Protein AF-A0A7S3MYE2-F1 (afdb_monomer)

Secondary structure (DSSP, 8-state):
-HHHHHHHHHHH-TTS--S-EEEES--SS--GGG---HHHHHHHHHHHHH-TT-EEE-SS-GGGS-S-HHHHHIIIII-TT---SEEEHHHHHHHHHHHHHHHHTGGG--S-EEEEEETT-SSS-HHHHHHHHHHS-S-GGGEEEEEETT--S-GGG-TTTHHHHHHHHHHHHHHHHHTT-PPPP-TTGGGGPPPS----S------HHHHHHHHHHHHHHHHHHHHHHHHHHHHHHHHHHHHHHHHHHHHHGGGS--

Sequence (258 aa):
MGCLDLTTFLVNNPNLKISGVIAGSPFWGLSDSHNIDFARRLIIKFLATFVEELPLNGLGSTHYLSHDRRYYLHELVTNSKKHPTYTSGGILNSMLESCEDISVNAKVYTKPTLVFMAGKDKIVNNGAIRNFIAKCGVPKPLMKIRLYPNSYHNIHKEPEYKFRQLAEIYEFIHALKDAGKTMPFEKGDLKKVRFGRPLKKKSLKVKRSFTTALIISYLYYGVLILIIRGLIRRWNEKNALRWSQVLFTIMIWPKYIQ

Foldseek 3Di:
DVLLVVLQQCLQVLVAQDLEEEAALHALDFAVVVVCDPVNLVVLVVCCVPFQADWDAAQDDLVLQEPDPVVSCCQPPVPPVRDHRTDGSNRVNVSNVSSVQCLVSQQSAAGQYEYEHEQPERRHYPVSVVSSVVRHNHDPVSYHYHYDNHTGRNQCPYPVRVVVVVVVVVVSVVVSVVVVSHGDGDPVSVVPGDDDGHDDPDDPPPPPVPVVVVVCVVVVVVVVVVVVVVVVVVVVVVVVVVVVVVVVCVVCVVVPPD

Nearest PDB structures (foldseek):
  6qe2-assembly2_B  TM=8.980E-01  e=9.836E-10  Palaeococcus ferrophilus
  6eic-assembly1_C  TM=9.295E-01  e=3.040E-09  Mycobacterium tuberculosis H37Rv
  3jw8-assembly1_A  TM=9.178E-01  e=5.690E-09  Homo sapiens
  7l4u-assembly1_A  TM=8.720E-01  e=2.406E-08  Homo sapiens
  7l50-assembly2_B  TM=8.297E-01  e=1.652E-08  Homo sapiens

Structure (mmCIF, N/CA/C/O backbone):
data_AF-A0A7S3MYE2-F1
#
_entry.id   AF-A0A7S3MYE2-F1
#
loop_
_atom_site.group_PDB
_atom_site.id
_atom_site.type_symbol
_atom_site.label_atom_id
_atom_site.label_alt_id
_atom_site.label_comp_id
_atom_site.label_asym_id
_atom_site.label_entity_id
_atom_site.label_seq_id
_atom_site.pdbx_PDB_ins_code
_atom_site.Cartn_x
_atom_site.Cartn_y
_atom_site.Cartn_z
_atom_site.occupancy
_atom_site.B_iso_or_equiv
_atom_site.auth_seq_id
_atom_site.auth_comp_id
_atom_site.auth_asym_id
_atom_site.auth_atom_id
_atom_site.pdbx_PDB_model_num
ATOM 1 N N . MET A 1 1 ? -1.799 2.729 -3.755 1.00 88.06 1 MET A N 1
ATOM 2 C CA . MET A 1 1 ? -1.244 3.985 -3.200 1.00 88.06 1 MET A CA 1
ATOM 3 C C . MET A 1 1 ? -1.969 4.458 -1.954 1.00 88.06 1 MET A C 1
ATOM 5 O O . MET A 1 1 ? -1.345 4.413 -0.909 1.00 88.06 1 MET A O 1
ATOM 9 N N . GLY A 1 2 ? -3.270 4.770 -1.995 1.00 94.06 2 GLY A N 1
ATOM 10 C CA . GLY A 1 2 ? -3.971 5.311 -0.814 1.00 94.06 2 GLY A CA 1
ATOM 11 C C . GLY A 1 2 ? -3.816 4.505 0.489 1.00 94.06 2 GLY A C 1
ATOM 12 O O . GLY A 1 2 ? -3.660 5.090 1.555 1.00 94.06 2 GLY A O 1
ATOM 13 N N . CYS A 1 3 ? -3.766 3.166 0.431 1.00 96.12 3 CYS A N 1
ATOM 14 C CA . CYS A 1 3 ? -3.491 2.355 1.625 1.00 96.12 3 CYS A CA 1
ATOM 15 C C . CYS A 1 3 ? -2.066 2.523 2.180 1.00 96.12 3 CYS A C 1
ATOM 17 O O . CYS A 1 3 ? -1.885 2.423 3.387 1.00 96.12 3 CYS A O 1
ATOM 19 N N . LEU A 1 4 ? -1.058 2.763 1.335 1.00 95.31 4 LEU A N 1
ATOM 20 C CA . LEU A 1 4 ? 0.307 3.051 1.788 1.00 95.31 4 LEU A CA 1
ATOM 21 C C . LEU A 1 4 ? 0.343 4.383 2.539 1.00 95.31 4 LEU A C 1
ATOM 23 O O . LEU A 1 4 ? 0.914 4.457 3.626 1.00 95.31 4 LEU A O 1
ATOM 27 N N . ASP A 1 5 ? -0.311 5.404 1.986 1.00 95.00 5 ASP A N 1
ATOM 28 C CA . ASP A 1 5 ? -0.380 6.740 2.581 1.00 95.00 5 ASP A CA 1
ATOM 29 C C . ASP A 1 5 ? -1.099 6.687 3.930 1.00 95.00 5 ASP A C 1
ATOM 31 O O . ASP A 1 5 ? -0.567 7.145 4.941 1.00 95.00 5 ASP A O 1
ATOM 35 N N . LEU A 1 6 ? -2.262 6.027 3.973 1.00 96.12 6 LEU A N 1
ATOM 36 C CA . LEU A 1 6 ? -3.031 5.836 5.199 1.00 96.12 6 LEU A CA 1
ATOM 37 C C . LEU A 1 6 ? -2.234 5.064 6.258 1.00 96.12 6 LEU A C 1
ATOM 39 O O . LEU A 1 6 ? -2.187 5.478 7.413 1.00 96.12 6 LEU A O 1
ATOM 43 N N . THR A 1 7 ? -1.585 3.956 5.895 1.00 96.31 7 THR A N 1
ATOM 44 C CA . THR A 1 7 ? -0.788 3.181 6.856 1.00 96.31 7 THR A CA 1
ATOM 45 C C . THR A 1 7 ? 0.410 3.983 7.357 1.00 96.31 7 THR A C 1
ATOM 47 O O . THR A 1 7 ? 0.662 3.988 8.559 1.00 96.31 7 THR A O 1
ATOM 50 N N . THR A 1 8 ? 1.106 4.714 6.481 1.00 95.25 8 THR A N 1
ATOM 51 C CA . THR A 1 8 ? 2.216 5.604 6.868 1.00 95.25 8 THR A CA 1
ATOM 52 C C . THR A 1 8 ? 1.736 6.679 7.840 1.00 95.25 8 THR A C 1
ATOM 54 O O . THR A 1 8 ? 2.351 6.905 8.884 1.00 95.25 8 THR A O 1
ATOM 57 N N . PHE A 1 9 ? 0.591 7.290 7.541 1.00 95.38 9 PHE A N 1
ATOM 58 C CA . PHE A 1 9 ? -0.042 8.294 8.381 1.00 95.38 9 PHE A CA 1
ATOM 59 C C . PHE A 1 9 ? -0.411 7.749 9.766 1.00 95.38 9 PHE A C 1
ATOM 61 O O . PHE A 1 9 ? -0.093 8.375 10.775 1.00 95.38 9 PHE A O 1
ATOM 68 N N . LEU A 1 10 ? -1.029 6.567 9.832 1.00 95.44 10 LEU A N 1
ATOM 69 C CA . LEU A 1 10 ? -1.446 5.941 11.091 1.00 95.44 10 LEU A CA 1
ATOM 70 C C . LEU A 1 10 ? -0.268 5.422 11.916 1.00 95.44 10 LEU A C 1
ATOM 72 O O . LEU A 1 10 ? -0.314 5.468 13.141 1.00 95.44 10 LEU A O 1
ATOM 76 N N . VAL A 1 11 ? 0.806 4.982 11.263 1.00 95.25 11 VAL A N 1
ATOM 77 C CA . VAL A 1 11 ? 2.072 4.644 11.922 1.00 95.25 11 VAL A CA 1
ATOM 78 C C . VAL A 1 11 ? 2.715 5.884 12.551 1.00 95.25 11 VAL A C 1
ATOM 80 O O . VAL A 1 11 ? 3.252 5.798 13.652 1.00 95.25 11 VAL A O 1
ATOM 83 N N . ASN A 1 12 ? 2.645 7.043 11.888 1.00 94.50 12 ASN A N 1
ATOM 84 C CA . ASN A 1 12 ? 3.160 8.302 12.439 1.00 94.50 12 ASN A CA 1
ATOM 85 C C . ASN A 1 12 ? 2.239 8.899 13.524 1.00 94.50 12 ASN A C 1
ATOM 87 O O . ASN A 1 12 ? 2.670 9.713 14.341 1.00 94.50 12 ASN A O 1
ATOM 91 N N . ASN A 1 13 ? 0.973 8.472 13.551 1.00 95.00 13 ASN A N 1
ATOM 92 C CA . ASN A 1 13 ? -0.070 8.968 14.445 1.00 95.00 13 ASN A CA 1
ATOM 93 C C . ASN A 1 13 ? -0.798 7.818 15.169 1.00 95.00 13 ASN A C 1
ATOM 95 O O . ASN A 1 13 ? -2.018 7.678 15.036 1.00 95.00 13 ASN A O 1
ATOM 99 N N . PRO A 1 14 ? -0.095 6.995 15.973 1.00 93.69 14 PRO A N 1
ATOM 100 C CA . PRO A 1 14 ? -0.684 5.797 16.581 1.00 93.69 14 PRO A CA 1
ATOM 101 C C . PRO A 1 14 ? -1.850 6.096 17.518 1.00 93.69 14 PRO A C 1
ATOM 103 O O . PRO A 1 14 ? -2.769 5.289 17.650 1.00 93.69 14 PRO A O 1
ATOM 106 N N . ASN A 1 15 ? -1.846 7.273 18.139 1.00 92.81 15 ASN A N 1
ATOM 107 C CA . ASN A 1 15 ? -2.865 7.685 19.101 1.00 92.81 15 ASN A CA 1
ATOM 108 C C . ASN A 1 15 ? -4.117 8.273 18.433 1.00 92.81 15 ASN A C 1
ATOM 110 O O . ASN A 1 15 ? -5.062 8.626 19.131 1.00 92.81 15 ASN A O 1
ATOM 114 N N . LEU A 1 16 ? -4.147 8.382 17.099 1.00 93.69 16 LEU A N 1
ATOM 115 C CA . LEU A 1 16 ? -5.304 8.918 16.391 1.00 93.69 16 LEU A CA 1
ATOM 116 C C . LEU A 1 16 ? -6.520 8.002 16.571 1.00 93.69 16 LEU A C 1
ATOM 118 O O . LEU A 1 16 ? -6.433 6.785 16.381 1.00 93.69 16 LEU A O 1
ATOM 122 N N . LYS A 1 17 ? -7.660 8.589 16.925 1.00 93.62 17 LYS A N 1
ATOM 123 C CA . LYS A 1 17 ? -8.918 7.880 17.168 1.00 93.62 17 LYS A CA 1
ATOM 124 C C . LYS A 1 17 ? -9.539 7.410 15.846 1.00 93.62 17 LYS A C 1
ATOM 126 O O . LYS A 1 17 ? -10.246 8.159 15.190 1.00 93.62 17 LYS A O 1
ATOM 131 N N . ILE A 1 18 ? -9.247 6.178 15.426 1.00 93.81 18 ILE A N 1
ATOM 132 C CA . ILE A 1 18 ? -9.753 5.581 14.179 1.00 93.81 18 ILE A CA 1
ATOM 133 C C . ILE A 1 18 ? -10.369 4.223 14.496 1.00 93.81 18 ILE A C 1
ATOM 135 O O . ILE A 1 18 ? -9.644 3.293 14.847 1.00 93.81 18 ILE A O 1
ATOM 139 N N . SER A 1 19 ? -11.691 4.113 14.344 1.00 95.62 19 SER A N 1
ATOM 140 C CA . SER A 1 19 ? -12.485 2.919 14.682 1.00 95.62 19 SER A CA 1
ATOM 141 C C . SER A 1 19 ? -12.083 1.670 13.895 1.00 95.62 19 SER A C 1
ATOM 143 O O . SER A 1 19 ? -12.150 0.561 14.413 1.00 95.62 19 SER A O 1
ATOM 145 N N . GLY A 1 20 ? -11.645 1.837 12.647 1.00 96.75 20 GLY A N 1
ATOM 146 C CA . GLY A 1 20 ? -11.192 0.738 11.808 1.00 96.75 20 GLY A CA 1
ATOM 147 C C . GLY A 1 20 ? -10.635 1.220 10.476 1.00 96.75 20 GLY A C 1
ATOM 148 O O . GLY A 1 20 ? -10.867 2.353 10.060 1.00 96.75 20 GLY A O 1
ATOM 149 N N . VAL A 1 21 ? -9.882 0.348 9.816 1.00 98.00 21 VAL A N 1
ATOM 150 C CA . VAL A 1 21 ? -9.268 0.581 8.511 1.00 98.00 21 VAL A CA 1
ATOM 151 C C . VAL A 1 21 ? -9.730 -0.502 7.551 1.00 98.00 21 VAL A C 1
ATOM 153 O O . VAL A 1 21 ? -9.689 -1.688 7.866 1.00 98.00 21 VAL A O 1
ATOM 156 N N . ILE A 1 22 ? -10.145 -0.090 6.360 1.00 98.38 22 ILE A N 1
ATOM 157 C CA . ILE A 1 22 ? -10.453 -0.995 5.257 1.00 98.38 22 ILE A CA 1
ATOM 158 C C . ILE A 1 22 ? -9.382 -0.778 4.195 1.00 98.38 22 ILE A C 1
ATOM 160 O O . ILE A 1 22 ? -9.222 0.326 3.676 1.00 98.38 22 ILE A O 1
ATOM 164 N N . ALA A 1 23 ? -8.625 -1.826 3.896 1.00 98.12 23 ALA A N 1
ATOM 165 C CA . ALA A 1 23 ? -7.502 -1.790 2.977 1.00 98.12 23 ALA A CA 1
ATOM 166 C C . ALA A 1 23 ? -7.774 -2.710 1.781 1.00 98.12 23 ALA A C 1
ATOM 168 O O . ALA A 1 23 ? -7.737 -3.933 1.906 1.00 98.12 23 ALA A O 1
ATOM 169 N N . GLY A 1 24 ? -8.050 -2.119 0.617 1.00 97.62 24 GLY A N 1
ATOM 170 C CA . GLY A 1 24 ? -8.201 -2.844 -0.645 1.00 97.62 24 GLY A CA 1
ATOM 171 C C . GLY A 1 24 ? -6.879 -2.920 -1.398 1.00 97.62 24 GLY A C 1
ATOM 172 O O . GLY A 1 24 ? -6.333 -1.876 -1.746 1.00 97.62 24 GLY A O 1
ATOM 173 N N . SER A 1 25 ? -6.373 -4.134 -1.626 1.00 96.31 25 SER A N 1
ATOM 174 C CA . SER A 1 25 ? -5.105 -4.406 -2.321 1.00 96.31 25 SER A CA 1
ATOM 175 C C . SER A 1 25 ? -3.964 -3.484 -1.852 1.00 96.31 25 SER A C 1
ATOM 177 O O . SER A 1 25 ? -3.387 -2.734 -2.649 1.00 96.31 25 SER A O 1
ATOM 179 N N . PRO A 1 26 ? -3.666 -3.452 -0.534 1.00 96.69 26 PRO A N 1
ATOM 180 C CA . PRO A 1 26 ? -2.753 -2.469 0.018 1.00 96.69 26 PRO A CA 1
ATOM 181 C C . PRO A 1 26 ? -1.333 -2.628 -0.519 1.00 96.69 26 PRO A C 1
ATOM 183 O O . PRO A 1 26 ? -0.740 -3.704 -0.497 1.00 96.69 26 PRO A O 1
ATOM 186 N N . PHE A 1 27 ? -0.745 -1.510 -0.934 1.00 94.12 27 PHE A N 1
ATOM 187 C CA . PHE A 1 27 ? 0.643 -1.467 -1.368 1.00 94.12 27 PHE A CA 1
ATOM 188 C C . PHE A 1 27 ? 1.577 -1.344 -0.155 1.00 94.12 27 PHE A C 1
ATOM 190 O O . PHE A 1 27 ? 1.972 -0.246 0.220 1.00 94.12 27 PHE A O 1
ATOM 197 N N . TRP A 1 28 ? 1.886 -2.469 0.493 1.00 93.88 28 TRP A N 1
ATOM 198 C CA . TRP A 1 28 ? 2.812 -2.531 1.643 1.00 93.88 28 TRP A CA 1
ATOM 199 C C . TRP A 1 28 ? 4.166 -3.168 1.313 1.00 93.88 28 TRP A C 1
ATOM 201 O O . TRP A 1 28 ? 4.982 -3.445 2.190 1.00 93.88 28 TRP A O 1
ATOM 211 N N . GLY A 1 29 ? 4.403 -3.389 0.027 1.00 82.75 29 GLY A N 1
ATOM 212 C CA . GLY A 1 29 ? 5.670 -3.801 -0.545 1.00 82.75 29 GLY A CA 1
ATOM 213 C C . GLY A 1 29 ? 5.500 -4.087 -2.030 1.00 82.75 29 GLY A C 1
ATOM 214 O O . GLY A 1 29 ? 4.391 -4.329 -2.517 1.00 82.75 29 GLY A O 1
ATOM 215 N N . LEU A 1 30 ? 6.611 -4.031 -2.753 1.00 68.69 30 LEU A N 1
ATOM 216 C CA . LEU A 1 30 ? 6.639 -4.320 -4.181 1.00 68.69 30 LEU A CA 1
ATOM 217 C C . LEU A 1 30 ? 6.512 -5.807 -4.459 1.00 68.69 30 LEU A C 1
ATOM 219 O O . LEU A 1 30 ? 7.009 -6.622 -3.680 1.00 68.69 30 LEU A O 1
ATOM 223 N N . SER A 1 31 ? 5.858 -6.135 -5.579 1.00 64.75 31 SER A N 1
ATOM 224 C CA . SER A 1 31 ? 5.775 -7.505 -6.098 1.00 64.75 31 SER A CA 1
ATOM 225 C C . SER A 1 31 ? 7.166 -8.115 -6.226 1.00 64.75 31 SER A C 1
ATOM 227 O O . SER A 1 31 ? 8.085 -7.449 -6.710 1.00 64.75 31 SER A O 1
ATOM 229 N N . ASP A 1 32 ? 7.302 -9.390 -5.854 1.00 65.25 32 ASP A N 1
ATOM 230 C CA . ASP A 1 32 ? 8.535 -10.160 -6.059 1.00 65.25 32 ASP A CA 1
ATOM 231 C C . ASP A 1 32 ? 8.929 -10.160 -7.548 1.00 65.25 32 ASP A C 1
ATOM 233 O O . ASP A 1 32 ? 10.106 -10.140 -7.890 1.00 65.25 32 ASP A O 1
ATOM 237 N N . SER A 1 33 ? 7.949 -10.037 -8.456 1.00 60.50 33 SER A N 1
ATOM 238 C CA . SER A 1 33 ? 8.186 -9.917 -9.900 1.00 60.50 33 SER A CA 1
ATOM 239 C C . SER A 1 33 ? 8.977 -8.672 -10.315 1.00 60.50 33 SER A C 1
ATOM 241 O O . SER A 1 33 ? 9.536 -8.655 -11.409 1.00 60.50 33 SER A O 1
ATOM 243 N N . HIS A 1 34 ? 9.034 -7.624 -9.487 1.00 65.56 34 HIS A N 1
ATOM 244 C CA . HIS A 1 34 ? 9.813 -6.424 -9.800 1.00 65.56 34 HIS A CA 1
ATOM 245 C C . HIS A 1 34 ? 11.298 -6.553 -9.433 1.00 65.56 34 HIS A C 1
ATOM 247 O O . HIS A 1 34 ? 12.078 -5.727 -9.910 1.00 65.56 34 HIS A O 1
ATOM 253 N N . ASN A 1 35 ? 11.701 -7.570 -8.648 1.00 63.62 35 ASN A N 1
ATOM 254 C CA . ASN A 1 35 ? 13.093 -7.861 -8.271 1.00 63.62 35 ASN A CA 1
ATOM 255 C C . ASN A 1 35 ? 13.920 -6.580 -8.052 1.00 63.62 35 ASN A C 1
ATOM 257 O O . ASN A 1 35 ? 14.850 -6.286 -8.809 1.00 63.62 35 ASN A O 1
ATOM 261 N N . ILE A 1 36 ? 13.536 -5.754 -7.072 1.00 71.94 36 ILE A N 1
ATOM 262 C CA . ILE A 1 36 ? 14.348 -4.590 -6.697 1.00 71.94 36 ILE A CA 1
ATOM 263 C C . ILE A 1 36 ? 15.425 -5.071 -5.736 1.00 71.94 36 ILE A C 1
ATOM 265 O O . ILE A 1 36 ? 15.251 -5.060 -4.518 1.00 71.94 36 ILE A O 1
ATOM 269 N N . ASP A 1 37 ? 16.531 -5.524 -6.313 1.00 78.00 37 ASP A N 1
ATOM 270 C CA . ASP A 1 37 ? 17.743 -5.812 -5.564 1.00 78.00 37 ASP A CA 1
ATOM 271 C C . ASP A 1 37 ? 18.361 -4.529 -4.973 1.00 78.00 37 ASP A C 1
ATOM 273 O O . ASP A 1 37 ? 17.934 -3.392 -5.222 1.00 78.00 37 ASP A O 1
ATOM 277 N N . PHE A 1 38 ? 19.388 -4.715 -4.148 1.00 73.12 38 PHE A N 1
ATOM 278 C CA . PHE A 1 38 ? 20.090 -3.612 -3.500 1.00 73.12 38 PHE A CA 1
ATOM 279 C C . PHE A 1 38 ? 20.670 -2.608 -4.513 1.00 73.12 38 PHE A C 1
ATOM 281 O O . PHE A 1 38 ? 20.600 -1.398 -4.287 1.00 73.12 38 PHE A O 1
ATOM 288 N N . ALA A 1 39 ? 21.185 -3.087 -5.650 1.00 75.19 39 ALA A N 1
ATOM 289 C CA . ALA A 1 39 ? 21.766 -2.241 -6.687 1.00 75.19 39 ALA A CA 1
ATOM 290 C C . ALA A 1 39 ? 20.704 -1.352 -7.355 1.00 75.19 39 ALA A C 1
ATOM 292 O O . ALA A 1 39 ? 20.870 -0.134 -7.427 1.00 75.19 39 ALA A O 1
ATOM 293 N N . ARG A 1 40 ? 19.562 -1.919 -7.755 1.00 78.38 40 ARG A N 1
ATOM 294 C CA . ARG A 1 40 ? 18.408 -1.181 -8.288 1.00 78.38 40 ARG A CA 1
ATOM 295 C C . ARG A 1 40 ? 17.860 -0.198 -7.267 1.00 78.38 40 ARG A C 1
ATOM 297 O O . ARG A 1 40 ? 17.521 0.926 -7.629 1.00 78.38 40 ARG A O 1
ATOM 304 N N . ARG A 1 41 ? 17.823 -0.568 -5.983 1.00 81.00 41 ARG A N 1
ATOM 305 C CA . ARG A 1 41 ? 17.417 0.353 -4.912 1.00 81.00 41 ARG A CA 1
ATOM 306 C C . ARG A 1 41 ? 18.354 1.558 -4.814 1.00 81.00 41 ARG A C 1
ATOM 308 O O . ARG A 1 41 ? 17.865 2.674 -4.635 1.00 81.00 41 ARG A O 1
ATOM 315 N N . LEU A 1 42 ? 19.667 1.354 -4.938 1.00 78.94 42 LEU A N 1
ATOM 316 C CA . LEU A 1 42 ? 20.650 2.441 -4.972 1.00 78.94 42 LEU A CA 1
ATOM 317 C C . LEU A 1 42 ? 20.478 3.326 -6.207 1.00 78.94 42 LEU A C 1
ATOM 319 O O . LEU A 1 42 ? 20.475 4.545 -6.064 1.00 78.94 42 LEU A O 1
ATOM 323 N N . ILE A 1 43 ? 20.263 2.731 -7.383 1.00 79.69 43 ILE A N 1
ATOM 324 C CA . ILE A 1 43 ? 20.001 3.474 -8.622 1.00 79.69 43 ILE A CA 1
ATOM 325 C C . ILE A 1 43 ? 18.739 4.324 -8.475 1.00 79.69 43 ILE A C 1
ATOM 327 O O . ILE A 1 43 ? 18.773 5.504 -8.794 1.00 79.69 43 ILE A O 1
ATOM 331 N N . ILE A 1 44 ? 17.646 3.779 -7.934 1.00 79.88 44 ILE A N 1
ATOM 332 C CA . ILE A 1 44 ? 16.403 4.537 -7.722 1.00 79.88 44 ILE A CA 1
ATOM 333 C C . ILE A 1 44 ? 16.629 5.697 -6.750 1.00 79.88 44 ILE A C 1
ATOM 335 O O . ILE A 1 44 ? 16.191 6.809 -7.025 1.00 79.88 44 ILE A O 1
ATOM 339 N N . LYS A 1 45 ? 17.341 5.473 -5.637 1.00 80.00 45 LYS A N 1
ATOM 340 C CA . LYS A 1 45 ? 17.687 6.549 -4.691 1.00 80.00 45 LYS A CA 1
ATOM 341 C C . LYS A 1 45 ? 18.545 7.629 -5.346 1.00 80.00 45 LYS A C 1
ATOM 343 O O . LYS A 1 45 ? 18.340 8.815 -5.092 1.00 80.00 45 LYS A O 1
ATOM 348 N N . PHE A 1 46 ? 19.497 7.222 -6.181 1.00 76.31 46 PHE A N 1
ATOM 349 C CA . PHE A 1 46 ? 20.337 8.134 -6.940 1.00 76.31 46 PHE A CA 1
ATOM 350 C C . PHE A 1 46 ? 19.510 8.944 -7.946 1.00 76.31 46 PHE A C 1
ATOM 352 O O . PHE A 1 46 ? 19.490 10.168 -7.861 1.00 76.31 46 PHE A O 1
ATOM 359 N N . LEU A 1 47 ? 18.759 8.281 -8.828 1.00 74.19 47 LEU A N 1
ATOM 360 C CA . LEU A 1 47 ? 17.905 8.927 -9.825 1.00 74.19 47 LEU A CA 1
ATOM 361 C C . LEU A 1 47 ? 16.891 9.863 -9.174 1.00 74.19 47 LEU A C 1
ATOM 363 O O . LEU A 1 47 ? 16.755 10.991 -9.616 1.00 74.19 47 LEU A O 1
ATOM 367 N N . ALA A 1 48 ? 16.252 9.460 -8.077 1.00 77.38 48 ALA A N 1
ATOM 368 C CA . ALA A 1 48 ? 15.322 10.324 -7.357 1.00 77.38 48 ALA A CA 1
ATOM 369 C C . ALA A 1 48 ? 15.984 11.570 -6.747 1.00 77.38 48 ALA A C 1
ATOM 371 O O . ALA A 1 48 ? 15.298 12.552 -6.502 1.00 77.38 48 ALA A O 1
ATOM 372 N N . THR A 1 49 ? 17.298 11.550 -6.494 1.00 76.25 49 THR A N 1
ATOM 373 C CA . THR A 1 49 ? 18.022 12.708 -5.944 1.00 76.25 49 THR A CA 1
ATOM 374 C C . THR A 1 49 ? 18.344 13.754 -7.012 1.00 76.25 49 THR A C 1
ATOM 376 O O . THR A 1 49 ? 18.368 14.940 -6.698 1.00 76.25 49 THR A O 1
ATOM 379 N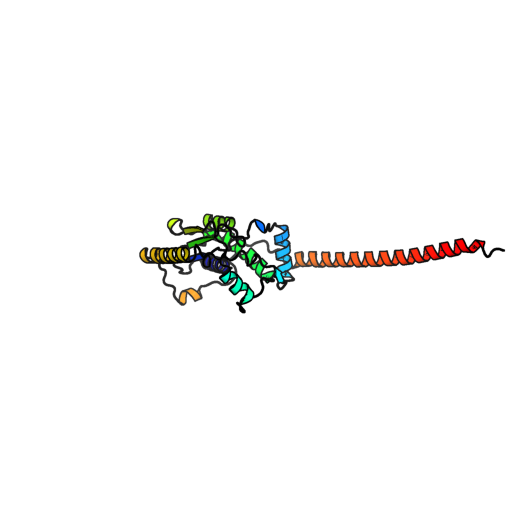 N . PHE A 1 50 ? 18.615 13.333 -8.251 1.00 74.50 50 PHE A N 1
ATOM 380 C CA . PHE A 1 50 ? 19.092 14.227 -9.319 1.00 74.50 50 PHE A CA 1
ATOM 381 C C . PHE A 1 50 ? 18.081 14.438 -10.444 1.00 74.50 50 PHE A C 1
ATOM 383 O O . PHE A 1 50 ? 18.164 15.417 -11.175 1.00 74.50 50 PHE A O 1
ATOM 390 N N . VAL A 1 51 ? 17.142 13.511 -10.592 1.00 82.81 51 VAL A N 1
ATOM 391 C CA . VAL A 1 51 ? 16.147 13.464 -11.662 1.00 82.81 51 VAL A CA 1
ATOM 392 C C . VAL A 1 51 ? 14.803 13.055 -11.058 1.00 82.81 51 VAL A C 1
ATOM 394 O O . VAL A 1 51 ? 14.155 12.100 -11.483 1.00 82.81 51 VAL A O 1
ATOM 397 N N . GLU A 1 52 ? 14.402 13.768 -10.001 1.00 80.56 52 GLU A N 1
ATOM 398 C CA . GLU A 1 52 ? 13.163 13.505 -9.263 1.00 80.56 52 GLU A CA 1
ATOM 399 C C . GLU A 1 52 ? 11.946 13.460 -10.198 1.00 80.56 52 GLU A C 1
ATOM 401 O O . GLU A 1 52 ? 11.084 12.591 -10.057 1.00 80.56 52 GLU A O 1
ATOM 406 N N . GLU A 1 53 ? 11.939 14.343 -11.198 1.00 85.06 53 GLU A N 1
ATOM 407 C CA . GLU A 1 53 ? 10.878 14.512 -12.190 1.00 85.06 53 GLU A CA 1
ATOM 408 C C . GLU A 1 53 ? 10.981 13.558 -13.390 1.00 85.06 53 GLU A C 1
ATOM 410 O O . GLU A 1 53 ? 10.120 13.606 -14.264 1.00 85.06 53 GLU A O 1
ATOM 415 N N . LEU A 1 54 ? 11.990 12.673 -13.451 1.00 84.06 54 LEU A N 1
ATOM 416 C CA . LEU A 1 54 ? 12.144 11.742 -14.574 1.00 84.06 54 LE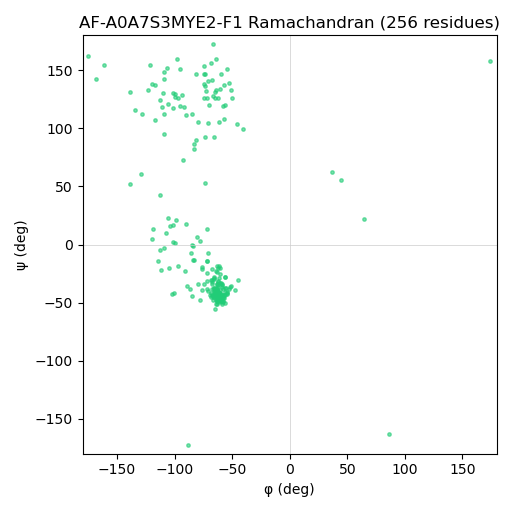U A CA 1
ATOM 417 C C . LEU A 1 54 ? 10.881 10.878 -14.709 1.00 84.06 54 LEU A C 1
ATOM 419 O O . LEU A 1 54 ? 10.580 10.121 -13.776 1.00 84.06 54 LEU A O 1
ATOM 423 N N . PRO A 1 55 ? 10.162 10.936 -15.844 1.00 84.06 55 PRO A N 1
ATOM 424 C CA . PRO A 1 55 ? 9.018 10.071 -16.061 1.00 84.06 55 PRO A CA 1
ATOM 425 C C . PRO A 1 55 ? 9.500 8.631 -16.253 1.00 84.06 55 PRO A C 1
ATOM 427 O O . PRO A 1 55 ? 10.255 8.315 -17.171 1.00 84.06 55 PRO A O 1
ATOM 430 N N . LEU A 1 56 ? 9.049 7.746 -15.373 1.00 82.62 56 LEU A N 1
ATOM 431 C CA . LEU A 1 56 ? 9.244 6.304 -15.448 1.00 82.62 56 LEU A CA 1
ATOM 432 C C . LEU A 1 56 ? 7.913 5.644 -15.790 1.00 82.62 56 LEU A C 1
ATOM 434 O O . LEU A 1 56 ? 6.859 6.102 -15.353 1.00 82.62 56 LEU A O 1
ATOM 438 N N . ASN A 1 57 ? 7.947 4.524 -16.506 1.00 82.44 57 ASN A N 1
ATOM 439 C CA . ASN A 1 57 ? 6.748 3.706 -16.678 1.00 82.44 57 ASN A CA 1
ATOM 440 C C . ASN A 1 57 ? 6.247 3.226 -15.305 1.00 82.44 57 ASN A C 1
ATOM 442 O O . ASN A 1 57 ? 7.025 2.773 -14.463 1.00 82.44 57 ASN A O 1
ATOM 446 N N . GLY A 1 58 ? 4.944 3.348 -15.072 1.00 73.56 58 GLY A N 1
ATOM 447 C CA . GLY A 1 58 ? 4.302 2.977 -13.820 1.00 73.56 58 GLY A CA 1
ATOM 448 C C . GLY A 1 58 ? 4.402 1.480 -13.521 1.00 73.56 58 GLY A C 1
ATOM 449 O O . GLY A 1 58 ? 4.591 0.649 -14.406 1.00 73.56 58 GLY A O 1
ATOM 450 N N . LEU A 1 59 ? 4.233 1.133 -12.243 1.00 67.69 59 LEU A N 1
ATOM 451 C CA . LEU A 1 59 ? 4.457 -0.213 -11.693 1.00 67.69 59 LEU A CA 1
ATOM 452 C C . LEU A 1 59 ? 3.410 -1.274 -12.091 1.00 67.69 59 LEU A C 1
ATOM 454 O O . LEU A 1 59 ? 3.358 -2.342 -11.495 1.00 67.69 59 LEU A O 1
ATOM 458 N N . GLY A 1 60 ? 2.561 -1.023 -13.084 1.00 74.56 60 GLY A N 1
ATOM 459 C CA . GLY A 1 60 ? 1.529 -1.980 -13.453 1.00 74.56 60 GLY A CA 1
ATOM 460 C C . GLY A 1 60 ? 0.851 -1.641 -14.764 1.00 74.56 60 GLY A C 1
ATOM 461 O O . GLY A 1 60 ? 0.587 -0.480 -15.069 1.00 74.56 60 GLY A O 1
ATOM 462 N N . SER A 1 61 ? 0.539 -2.684 -15.528 1.00 82.31 61 SER A N 1
ATOM 463 C CA . SER A 1 61 ? -0.315 -2.554 -16.700 1.00 82.31 61 SER A CA 1
ATOM 464 C C . SER A 1 61 ? -1.764 -2.354 -16.264 1.00 82.31 61 SER A C 1
ATOM 466 O O . SER A 1 61 ? -2.264 -3.058 -15.384 1.00 82.31 61 SER A O 1
ATOM 468 N N . THR A 1 62 ? -2.464 -1.427 -16.914 1.00 84.38 62 THR A N 1
ATOM 469 C CA . THR A 1 62 ? -3.890 -1.164 -16.673 1.00 84.38 62 THR A CA 1
ATOM 470 C C . THR A 1 62 ? -4.778 -2.375 -16.958 1.00 84.38 62 THR A C 1
ATOM 472 O O . THR A 1 62 ? -5.868 -2.478 -16.400 1.00 84.38 62 THR A O 1
ATOM 475 N N . HIS A 1 63 ? -4.288 -3.330 -17.753 1.00 87.50 63 HIS A N 1
ATOM 476 C CA . HIS A 1 63 ? -4.937 -4.617 -18.003 1.00 87.50 63 HIS A CA 1
ATOM 477 C C . HIS A 1 63 ? -5.078 -5.487 -16.744 1.00 87.50 63 HIS A C 1
ATOM 479 O O . HIS A 1 63 ? -5.973 -6.322 -16.685 1.00 87.50 63 HIS A O 1
ATOM 485 N N . TYR A 1 64 ? -4.237 -5.276 -15.726 1.00 90.06 64 TYR A N 1
ATOM 486 C CA . TYR A 1 64 ? -4.290 -6.001 -14.452 1.00 90.06 64 TYR A CA 1
ATOM 487 C C . TYR A 1 64 ? -5.017 -5.216 -13.352 1.00 90.06 64 TYR A C 1
ATOM 489 O O . TYR A 1 64 ? -4.800 -5.461 -12.165 1.00 90.06 64 TYR A O 1
ATOM 497 N N . LEU A 1 65 ? -5.864 -4.247 -13.723 1.00 91.56 65 LEU A N 1
ATOM 498 C CA . LEU A 1 65 ? -6.703 -3.532 -12.761 1.00 91.56 65 LEU A CA 1
ATOM 499 C C . LEU A 1 65 ? -8.001 -4.282 -12.465 1.00 91.56 65 LEU A C 1
ATOM 501 O O . LEU A 1 65 ? -8.381 -4.368 -11.306 1.00 91.56 65 LEU A O 1
ATOM 505 N N . SER A 1 66 ? -8.686 -4.813 -13.476 1.00 94.88 66 SER A N 1
ATOM 506 C CA . SER A 1 66 ? -9.948 -5.544 -13.306 1.00 94.88 66 SER A CA 1
ATOM 507 C C . SER A 1 66 ? -10.253 -6.399 -14.534 1.00 94.88 66 SER A C 1
ATOM 509 O O . SER A 1 66 ? -9.827 -6.046 -15.634 1.00 94.88 66 SER A O 1
ATOM 511 N N . HIS A 1 67 ? -11.017 -7.482 -14.370 1.00 95.94 67 HIS A N 1
ATOM 512 C CA . HIS A 1 67 ? -11.567 -8.239 -15.500 1.00 95.94 67 HIS A CA 1
ATOM 513 C C . HIS A 1 67 ? -12.705 -7.500 -16.226 1.00 95.94 67 HIS A C 1
ATOM 515 O O . HIS A 1 67 ? -13.079 -7.888 -17.334 1.00 95.94 67 HIS A O 1
ATOM 521 N N . ASP A 1 68 ? -13.271 -6.439 -15.637 1.00 95.19 68 ASP A N 1
ATOM 522 C CA . ASP A 1 68 ? -14.330 -5.665 -16.284 1.00 95.19 68 ASP A CA 1
ATOM 523 C C . ASP A 1 68 ? -13.778 -4.834 -17.457 1.00 95.19 68 ASP A C 1
ATOM 525 O O . ASP A 1 68 ? -13.160 -3.777 -17.289 1.00 95.19 68 ASP A O 1
ATOM 529 N N . ARG A 1 69 ? -14.061 -5.297 -18.681 1.00 92.50 69 ARG A N 1
ATOM 530 C CA . ARG A 1 69 ? -13.691 -4.610 -19.926 1.00 92.50 69 ARG A CA 1
ATOM 531 C C . ARG A 1 69 ? -14.279 -3.202 -20.015 1.00 92.50 69 ARG A C 1
ATOM 533 O O . ARG A 1 69 ? -13.617 -2.315 -20.549 1.00 92.50 69 ARG A O 1
ATOM 540 N N . ARG A 1 70 ? -15.501 -2.974 -19.521 1.00 92.69 70 ARG A N 1
ATOM 541 C CA . ARG A 1 70 ? -16.130 -1.642 -19.557 1.00 92.69 70 ARG A CA 1
ATOM 542 C C . ARG A 1 70 ? -15.395 -0.688 -18.632 1.00 92.69 70 ARG A C 1
ATOM 544 O O . ARG A 1 70 ? -15.121 0.439 -19.028 1.00 92.69 70 ARG A O 1
ATOM 551 N N . TYR A 1 71 ? -15.023 -1.161 -17.445 1.00 90.25 71 TYR A N 1
ATOM 552 C CA . TYR A 1 71 ? -14.185 -0.395 -16.530 1.00 90.25 71 TYR A CA 1
ATOM 553 C C . TYR A 1 71 ? -12.825 -0.063 -17.156 1.00 90.25 71 TYR A C 1
ATOM 555 O O . TYR A 1 71 ? -12.411 1.090 -17.121 1.00 90.25 71 TYR A O 1
ATOM 563 N N . TYR A 1 72 ? -12.165 -1.035 -17.791 1.00 88.38 72 TYR A N 1
ATOM 564 C CA . TYR A 1 72 ? -10.900 -0.805 -18.497 1.00 88.38 72 TYR A CA 1
ATOM 565 C C . TYR A 1 72 ? -11.023 0.261 -19.599 1.00 88.38 72 TYR A C 1
ATOM 567 O O . TYR A 1 72 ? -10.222 1.196 -19.636 1.00 88.38 72 TYR A O 1
ATOM 575 N N . LEU A 1 73 ? -12.037 0.151 -20.467 1.00 89.56 73 LEU A N 1
ATOM 576 C CA . LEU A 1 73 ? -12.281 1.119 -21.541 1.00 89.56 73 LEU A CA 1
ATOM 577 C C . LEU A 1 73 ? -12.567 2.509 -20.980 1.00 89.56 73 LEU A C 1
ATOM 579 O O . LEU A 1 73 ? -11.987 3.486 -21.447 1.00 89.56 73 LEU A O 1
ATOM 583 N N . HIS A 1 74 ? -13.413 2.589 -19.952 1.00 88.62 74 HIS A N 1
ATOM 584 C CA . HIS A 1 74 ? -13.709 3.851 -19.292 1.00 88.62 74 HIS A CA 1
ATOM 585 C C . HIS A 1 74 ? -12.431 4.497 -18.748 1.00 88.62 74 HIS A C 1
ATOM 587 O O . HIS A 1 74 ? -12.151 5.668 -18.977 1.00 88.62 74 HIS A O 1
ATOM 593 N N . GLU A 1 75 ? -11.629 3.710 -18.038 1.00 85.31 75 GLU A N 1
ATOM 594 C CA . GLU A 1 75 ? -10.410 4.179 -17.404 1.00 85.31 75 GLU A CA 1
ATOM 595 C C . GLU A 1 75 ? -9.351 4.657 -18.395 1.00 85.31 75 GLU A C 1
ATOM 597 O O . GLU A 1 75 ? -8.687 5.643 -18.111 1.00 85.31 75 GLU A O 1
ATOM 602 N N . LEU A 1 76 ? -9.154 3.969 -19.518 1.00 82.12 76 LEU A N 1
ATOM 603 C CA . LEU A 1 76 ? -8.099 4.331 -20.466 1.00 82.12 76 LEU A CA 1
ATOM 604 C C . LEU A 1 76 ? -8.522 5.332 -21.531 1.00 82.12 76 LEU A C 1
ATOM 606 O O . LEU A 1 76 ? -7.693 6.122 -21.967 1.00 82.12 76 LEU A O 1
ATOM 610 N N . VAL A 1 77 ? -9.765 5.246 -21.997 1.00 83.31 77 VAL A N 1
ATOM 611 C CA . VAL A 1 77 ? -10.205 5.970 -23.193 1.00 83.31 77 VAL A CA 1
ATOM 612 C C . VAL A 1 77 ? -11.014 7.201 -22.818 1.00 83.31 77 VAL A C 1
ATOM 614 O O . VAL A 1 77 ? -10.833 8.254 -23.417 1.00 83.31 77 VAL A O 1
ATOM 617 N N . THR A 1 78 ? -11.910 7.089 -21.834 1.00 87.56 78 THR A N 1
ATOM 618 C CA . THR A 1 78 ? -12.899 8.147 -21.567 1.00 87.56 78 THR A CA 1
ATOM 619 C C . THR A 1 78 ? -12.587 8.983 -20.330 1.00 87.56 78 THR A C 1
ATOM 621 O O . THR A 1 78 ? -13.110 10.086 -20.189 1.00 87.56 78 THR A O 1
ATOM 624 N N . ASN A 1 79 ? -11.769 8.481 -19.405 1.00 86.75 79 ASN A N 1
ATOM 625 C CA . ASN A 1 79 ? -11.473 9.171 -18.156 1.00 86.75 79 ASN A CA 1
ATOM 626 C C . ASN A 1 79 ? -10.389 10.244 -18.354 1.00 86.75 79 ASN A C 1
ATOM 628 O O . ASN A 1 79 ? -9.205 9.990 -18.149 1.00 86.75 79 ASN A O 1
ATOM 632 N N . SER A 1 80 ? -10.808 11.471 -18.677 1.00 86.38 80 SER A N 1
ATOM 633 C CA . SER A 1 80 ? -9.915 12.630 -18.851 1.00 86.38 80 SER A CA 1
ATOM 634 C C . SER A 1 80 ? -9.120 13.013 -17.599 1.00 86.38 80 SER A C 1
ATOM 636 O O . SER A 1 80 ? -8.114 13.710 -17.697 1.00 86.38 80 SER A O 1
ATOM 638 N N . LYS A 1 81 ? -9.546 12.555 -16.414 1.00 87.06 81 LYS A N 1
ATOM 639 C CA . LYS A 1 81 ? -8.828 12.780 -15.151 1.00 87.06 81 LYS A CA 1
ATOM 640 C C . LYS A 1 81 ? -7.715 11.760 -14.922 1.00 87.06 81 LYS A C 1
ATOM 642 O O . LYS A 1 81 ? -6.899 11.947 -14.019 1.00 87.06 81 LYS A O 1
ATOM 647 N N . LYS A 1 82 ? -7.684 10.664 -15.685 1.00 81.44 82 LYS A N 1
ATOM 648 C CA . LYS A 1 82 ? -6.633 9.659 -15.571 1.00 81.44 82 LYS A CA 1
ATOM 649 C C . LYS A 1 82 ? -5.440 10.082 -16.416 1.00 81.44 82 LYS A C 1
ATOM 651 O O . LYS A 1 82 ? -5.496 10.073 -17.640 1.00 81.44 82 LYS A O 1
ATOM 656 N N . HIS A 1 83 ? -4.338 10.409 -15.755 1.00 71.94 83 HIS A N 1
ATOM 657 C CA . HIS A 1 83 ? -3.082 10.637 -16.456 1.00 71.94 83 HIS A CA 1
ATOM 658 C C . HIS A 1 83 ? -2.473 9.315 -16.952 1.00 71.94 83 HIS A C 1
ATOM 660 O O . HIS A 1 83 ? -2.625 8.278 -16.288 1.00 71.94 83 HIS A O 1
ATOM 666 N N . PRO A 1 84 ? -1.778 9.332 -18.108 1.00 63.69 84 PRO A N 1
ATOM 667 C CA . PRO A 1 84 ? -1.021 8.183 -18.582 1.00 63.69 84 PRO A CA 1
ATOM 668 C C . PRO A 1 84 ? -0.031 7.727 -17.510 1.00 63.69 84 PRO A C 1
ATOM 670 O O . PRO A 1 84 ? 0.404 8.511 -16.667 1.00 63.69 84 PRO A O 1
ATOM 673 N N . THR A 1 85 ? 0.264 6.429 -17.518 1.00 66.94 85 THR A N 1
ATOM 674 C CA . THR A 1 85 ? 0.882 5.665 -16.425 1.00 66.94 85 THR A CA 1
ATOM 675 C C . THR A 1 85 ? 2.374 5.971 -16.277 1.00 66.94 85 THR A C 1
ATOM 677 O O . THR A 1 85 ? 3.197 5.064 -16.289 1.00 66.94 85 THR A O 1
ATOM 680 N N . TYR A 1 86 ? 2.742 7.241 -16.155 1.00 77.44 86 TYR A N 1
ATOM 681 C CA . TYR A 1 86 ? 4.085 7.658 -15.804 1.00 77.44 86 TYR A CA 1
ATOM 682 C C . TYR A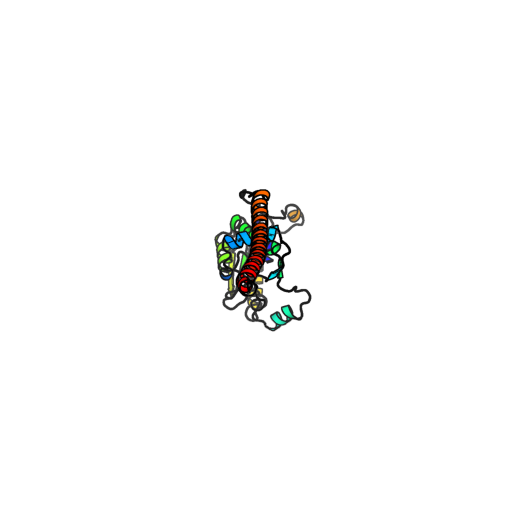 1 86 ? 4.114 7.992 -14.317 1.00 77.44 86 TYR A C 1
ATOM 684 O O . TYR A 1 86 ? 3.267 8.722 -13.806 1.00 77.44 86 TYR A O 1
ATOM 692 N N . THR A 1 87 ? 5.079 7.423 -13.609 1.00 84.25 87 THR A N 1
ATOM 693 C CA . THR A 1 87 ? 5.406 7.802 -12.237 1.00 84.25 87 THR A CA 1
ATOM 694 C C . THR A 1 87 ? 6.741 8.517 -12.258 1.00 84.25 87 THR A C 1
ATOM 696 O O . THR A 1 87 ? 7.637 8.120 -12.998 1.00 84.25 87 THR A O 1
ATOM 699 N N . SER A 1 88 ? 6.911 9.551 -11.445 1.00 87.06 88 SER A N 1
ATOM 700 C CA . SER A 1 88 ? 8.225 10.173 -11.324 1.00 87.06 88 SER A CA 1
ATOM 701 C C . SER A 1 88 ? 9.167 9.292 -10.493 1.00 87.06 88 SER A C 1
ATOM 703 O O . SER A 1 88 ? 8.720 8.509 -9.638 1.00 87.06 88 SER A O 1
ATOM 705 N N . GLY A 1 89 ? 10.476 9.419 -10.723 1.00 83.81 89 GLY A N 1
ATOM 706 C CA . GLY A 1 89 ? 11.499 8.768 -9.899 1.00 83.81 89 GLY A CA 1
ATOM 707 C C . GLY A 1 89 ? 11.381 9.140 -8.416 1.00 83.81 89 GLY A C 1
ATOM 708 O O . GLY A 1 89 ? 11.522 8.276 -7.548 1.00 83.81 89 GLY A O 1
ATOM 709 N N . GLY A 1 90 ? 11.031 10.398 -8.128 1.00 86.56 90 GLY A N 1
ATOM 710 C CA . GLY A 1 90 ?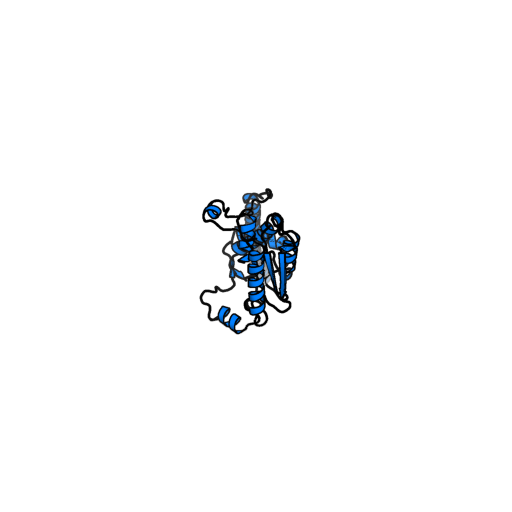 10.743 10.890 -6.780 1.00 86.56 90 GLY A CA 1
ATOM 711 C C . GLY A 1 90 ? 9.593 10.154 -6.102 1.00 86.56 90 GLY A C 1
ATOM 712 O O . GLY A 1 90 ? 9.748 9.653 -4.986 1.00 86.56 90 GLY A O 1
ATOM 713 N N . ILE A 1 91 ? 8.461 10.011 -6.802 1.00 88.19 91 ILE A N 1
ATOM 714 C CA . ILE A 1 91 ? 7.290 9.283 -6.294 1.00 88.19 91 ILE A CA 1
ATOM 715 C C . ILE A 1 91 ? 7.653 7.821 -6.027 1.00 88.19 91 ILE A C 1
ATOM 717 O O . ILE A 1 91 ? 7.357 7.311 -4.948 1.00 88.19 91 ILE A O 1
ATOM 721 N N . LEU A 1 92 ? 8.348 7.156 -6.956 1.00 87.31 92 LEU A N 1
ATOM 722 C CA . LEU A 1 92 ? 8.768 5.765 -6.773 1.00 87.31 92 LEU A CA 1
ATOM 723 C C . LEU A 1 92 ? 9.705 5.602 -5.566 1.00 87.31 92 LEU A C 1
ATOM 725 O O . LEU A 1 92 ? 9.560 4.658 -4.784 1.00 87.31 92 LEU A O 1
ATOM 729 N N . ASN A 1 93 ? 10.658 6.519 -5.381 1.00 87.56 93 ASN A N 1
ATOM 730 C CA . ASN A 1 93 ? 11.531 6.481 -4.215 1.00 87.56 93 ASN A CA 1
ATOM 731 C C . ASN A 1 93 ? 10.748 6.708 -2.916 1.00 87.56 93 ASN A C 1
ATOM 733 O O . ASN A 1 93 ? 10.950 5.955 -1.965 1.00 87.56 93 ASN A O 1
ATOM 737 N N . SER A 1 94 ? 9.832 7.680 -2.896 1.00 88.94 94 SER A N 1
ATOM 738 C CA . SER A 1 94 ? 8.945 7.956 -1.761 1.00 88.94 94 SER A CA 1
ATOM 739 C C . SER A 1 94 ? 8.093 6.734 -1.400 1.00 88.94 94 SER A C 1
ATOM 741 O O . SER A 1 94 ? 8.049 6.319 -0.246 1.00 88.94 94 SER A O 1
ATOM 743 N N . MET A 1 95 ? 7.515 6.066 -2.399 1.00 90.19 95 MET A N 1
ATOM 744 C CA . MET A 1 95 ? 6.760 4.820 -2.242 1.00 90.19 95 MET A CA 1
ATOM 745 C C . MET A 1 95 ? 7.574 3.713 -1.567 1.00 90.19 95 MET A C 1
ATOM 747 O O . MET A 1 95 ? 7.120 3.086 -0.607 1.00 90.19 95 MET A O 1
ATOM 751 N N . LEU A 1 96 ? 8.784 3.472 -2.070 1.00 88.44 96 LEU A N 1
ATOM 752 C CA . LEU A 1 96 ? 9.699 2.468 -1.531 1.00 88.44 96 LEU A CA 1
ATOM 753 C C . LEU A 1 96 ? 10.122 2.790 -0.101 1.00 88.44 96 LEU A C 1
ATOM 755 O O . LEU A 1 96 ? 10.154 1.924 0.770 1.00 88.44 96 LEU A O 1
ATOM 759 N N . GLU A 1 97 ? 10.446 4.055 0.132 1.00 88.62 97 GLU A N 1
ATOM 760 C CA . GLU A 1 97 ? 10.797 4.575 1.439 1.00 88.62 97 GLU A CA 1
ATOM 761 C C . GLU A 1 97 ? 9.650 4.428 2.441 1.00 88.62 97 GLU A C 1
ATOM 763 O O . GLU A 1 97 ? 9.892 3.981 3.558 1.00 88.62 97 GLU A O 1
ATOM 768 N N . SER A 1 98 ? 8.411 4.714 2.046 1.00 92.19 98 SER A N 1
ATOM 769 C CA . SER A 1 98 ? 7.238 4.502 2.894 1.00 92.19 98 SER A CA 1
ATOM 770 C C . SER A 1 98 ? 6.989 3.020 3.178 1.00 92.19 98 SER A C 1
ATOM 772 O O . SER A 1 98 ? 6.648 2.682 4.307 1.00 92.19 98 SER A O 1
ATOM 774 N N . CYS A 1 99 ? 7.217 2.115 2.216 1.00 92.25 99 CYS A N 1
ATOM 775 C CA . CYS A 1 99 ? 7.126 0.668 2.462 1.00 92.25 99 CYS A CA 1
ATOM 776 C C . CYS A 1 99 ? 8.142 0.204 3.525 1.00 92.25 99 CYS A C 1
ATOM 778 O O . CYS A 1 99 ? 7.794 -0.555 4.433 1.00 92.25 99 CYS A O 1
ATOM 780 N N . GLU A 1 100 ? 9.389 0.683 3.445 1.00 89.62 100 GLU A N 1
ATOM 781 C CA . GLU A 1 100 ? 10.410 0.440 4.474 1.00 89.62 100 GLU A CA 1
ATOM 782 C C . GLU A 1 100 ? 9.955 0.991 5.838 1.00 89.62 100 GLU A C 1
ATOM 784 O O . GLU A 1 100 ? 10.052 0.303 6.856 1.00 89.62 100 GLU A O 1
ATOM 789 N N . ASP A 1 101 ? 9.411 2.209 5.855 1.00 90.56 101 ASP A N 1
ATOM 790 C CA . ASP A 1 101 ? 9.001 2.907 7.073 1.00 90.56 101 ASP A CA 1
ATOM 791 C C . ASP A 1 101 ? 7.862 2.191 7.798 1.00 90.56 101 ASP A C 1
ATOM 793 O O . ASP A 1 101 ? 7.949 1.973 9.011 1.00 90.56 101 ASP A O 1
ATOM 797 N N . ILE A 1 102 ? 6.812 1.788 7.077 1.00 94.31 102 ILE A N 1
ATOM 798 C CA . ILE A 1 102 ? 5.699 1.051 7.682 1.00 94.31 102 ILE A CA 1
ATOM 799 C C . ILE A 1 102 ? 6.137 -0.342 8.134 1.00 94.31 102 ILE A C 1
ATOM 801 O O . ILE A 1 102 ? 5.669 -0.812 9.163 1.00 94.31 102 ILE A O 1
ATOM 805 N N . SER A 1 103 ? 7.062 -0.992 7.420 1.00 92.12 103 SER A N 1
ATOM 806 C CA . SER A 1 103 ? 7.556 -2.324 7.782 1.00 92.12 103 SER A CA 1
ATOM 807 C C . SER A 1 103 ? 8.350 -2.287 9.090 1.00 92.12 103 SER A C 1
ATOM 809 O O . SER A 1 103 ? 8.111 -3.097 9.988 1.00 92.12 103 SER A O 1
ATOM 811 N N . VAL A 1 104 ? 9.241 -1.299 9.246 1.00 90.88 104 VAL A N 1
ATOM 812 C CA . VAL A 1 104 ? 10.028 -1.093 10.476 1.00 90.88 104 VAL A CA 1
ATOM 813 C C . VAL A 1 104 ? 9.130 -0.744 11.664 1.00 90.88 104 VAL A C 1
ATOM 815 O O . VAL A 1 104 ? 9.372 -1.204 12.779 1.00 90.88 104 VAL A O 1
ATOM 818 N N . ASN A 1 105 ? 8.079 0.039 11.431 1.00 93.94 105 ASN A N 1
ATOM 819 C CA . ASN A 1 105 ? 7.181 0.520 12.479 1.00 93.94 105 ASN A CA 1
ATOM 820 C C . ASN A 1 105 ? 5.860 -0.265 12.559 1.00 93.94 105 ASN A C 1
ATOM 822 O O . ASN A 1 105 ? 4.914 0.196 13.196 1.00 93.94 105 ASN A O 1
ATOM 826 N N . ALA A 1 106 ? 5.773 -1.457 11.958 1.00 95.44 106 ALA A N 1
ATOM 827 C CA . ALA A 1 106 ? 4.516 -2.200 11.839 1.00 95.44 106 ALA A CA 1
ATOM 828 C C . ALA A 1 106 ? 3.837 -2.434 13.201 1.00 95.44 106 ALA A C 1
ATOM 830 O O . ALA A 1 106 ? 2.620 -2.315 13.317 1.00 95.44 106 ALA A O 1
ATOM 831 N N . LYS A 1 107 ? 4.617 -2.693 14.260 1.00 96.88 107 LYS A N 1
ATOM 832 C CA . LYS A 1 107 ? 4.105 -2.911 15.627 1.00 96.88 107 LYS A CA 1
ATOM 833 C C . LYS A 1 107 ? 3.331 -1.719 16.201 1.00 96.88 107 LYS A C 1
ATOM 835 O O . LYS A 1 107 ? 2.491 -1.908 17.070 1.00 96.88 107 LYS A O 1
ATOM 840 N N . VAL A 1 108 ? 3.609 -0.506 15.725 1.00 96.50 108 VAL A N 1
ATOM 841 C CA . VAL A 1 108 ? 2.934 0.731 16.153 1.00 96.50 108 VAL A CA 1
ATOM 842 C C . VAL A 1 108 ? 1.533 0.842 15.532 1.00 96.50 108 VAL A C 1
ATOM 844 O O . VAL A 1 108 ? 0.663 1.532 16.059 1.00 96.50 108 VAL A O 1
ATOM 847 N N . TYR A 1 109 ? 1.283 0.127 14.434 1.00 97.19 109 TYR A N 1
ATOM 848 C CA . TYR A 1 109 ? -0.017 0.068 13.781 1.00 97.19 109 TYR A CA 1
ATOM 849 C C . TYR A 1 109 ? -0.958 -0.898 14.518 1.00 97.19 109 TYR A C 1
ATOM 851 O O . TYR A 1 109 ? -0.811 -2.114 14.416 1.00 97.19 109 TYR A O 1
ATOM 859 N N . THR A 1 110 ? -1.930 -0.352 15.251 1.00 97.19 110 THR A N 1
ATOM 860 C CA . THR A 1 110 ? -2.821 -1.108 16.159 1.00 97.19 110 THR A CA 1
ATOM 861 C C . THR A 1 110 ? -4.308 -1.022 15.800 1.00 97.19 110 THR A C 1
ATOM 863 O O . THR A 1 110 ? -5.156 -1.522 16.538 1.00 97.19 110 THR A O 1
ATOM 866 N N . LYS A 1 111 ? -4.660 -0.385 14.676 1.00 96.81 111 LYS A N 1
ATOM 867 C CA . LYS A 1 111 ? -6.063 -0.127 14.309 1.00 96.81 111 LYS A CA 1
ATOM 868 C C . LYS A 1 111 ? -6.764 -1.404 13.827 1.00 96.81 111 LYS A C 1
ATOM 870 O O . LYS A 1 111 ? -6.160 -2.148 13.054 1.00 96.81 111 LYS A O 1
ATOM 875 N N . PRO A 1 112 ? -8.028 -1.666 14.223 1.00 97.88 112 PRO A N 1
ATOM 876 C CA . PRO A 1 112 ? -8.809 -2.759 13.644 1.00 97.88 112 PRO A CA 1
ATOM 877 C C . PRO A 1 112 ? -8.782 -2.675 12.122 1.00 97.88 112 PRO A C 1
ATOM 879 O O . PRO A 1 112 ? -8.952 -1.589 11.575 1.00 97.88 112 PRO A O 1
ATOM 882 N N . THR A 1 113 ? -8.530 -3.785 11.435 1.00 98.44 113 THR A N 1
ATOM 883 C CA . THR A 1 113 ? -8.247 -3.746 9.996 1.00 98.44 113 THR A CA 1
ATOM 884 C C . THR A 1 113 ? -8.940 -4.879 9.252 1.00 98.44 113 THR A C 1
ATOM 886 O O . THR A 1 113 ? -8.821 -6.044 9.630 1.00 98.44 113 THR A O 1
ATOM 889 N N . LEU A 1 114 ? -9.615 -4.531 8.158 1.00 98.62 114 LEU A N 1
ATOM 890 C CA . LEU A 1 114 ? -10.078 -5.450 7.125 1.00 98.62 114 LEU A CA 1
ATOM 891 C C . LEU A 1 114 ? -9.193 -5.292 5.888 1.00 98.62 114 LEU A C 1
ATOM 893 O O . LEU A 1 114 ? -9.112 -4.206 5.318 1.00 98.62 114 LEU A O 1
ATOM 897 N N . VAL A 1 115 ? -8.542 -6.372 5.468 1.00 98.62 115 VAL A N 1
ATOM 898 C CA . VAL A 1 115 ? -7.663 -6.399 4.297 1.00 98.62 115 VAL A CA 1
ATOM 899 C C . VAL A 1 115 ? -8.268 -7.271 3.207 1.00 98.62 115 VAL A C 1
ATOM 901 O O . VAL A 1 115 ? -8.509 -8.460 3.419 1.00 98.62 115 VAL A O 1
ATOM 904 N N . PHE A 1 116 ? -8.439 -6.693 2.022 1.00 98.56 116 PHE A N 1
ATOM 905 C CA . PHE A 1 116 ? -8.782 -7.417 0.806 1.00 98.56 116 PHE A CA 1
ATOM 906 C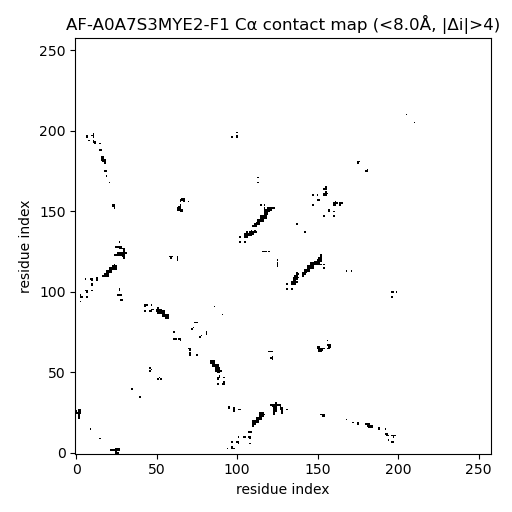 C . PHE A 1 116 ? -7.530 -7.632 -0.037 1.00 98.56 116 PHE A C 1
ATOM 908 O O . PHE A 1 116 ? -6.810 -6.683 -0.347 1.00 98.56 116 PHE A O 1
ATOM 915 N N . MET A 1 117 ? -7.279 -8.881 -0.406 1.00 98.12 117 MET A N 1
ATOM 916 C CA . MET A 1 117 ? -6.157 -9.301 -1.233 1.00 98.12 117 MET A CA 1
ATOM 917 C C . MET A 1 117 ? -6.675 -9.905 -2.529 1.00 98.12 117 MET A C 1
ATOM 919 O O . MET A 1 117 ? -7.604 -10.715 -2.512 1.00 98.12 117 MET A O 1
ATOM 923 N N . ALA A 1 118 ? -6.036 -9.549 -3.636 1.00 97.38 118 ALA A N 1
ATOM 924 C CA . ALA A 1 118 ? -6.360 -10.082 -4.944 1.00 97.38 118 ALA A CA 1
ATOM 925 C C . ALA A 1 118 ? -5.430 -11.243 -5.305 1.00 97.38 118 ALA A C 1
ATOM 927 O O . ALA A 1 118 ? -4.211 -11.113 -5.251 1.00 97.38 118 ALA A O 1
ATOM 928 N N . GLY A 1 119 ? -5.986 -12.402 -5.655 1.00 96.75 119 GLY A N 1
ATOM 929 C CA . GLY A 1 119 ? -5.212 -13.622 -5.902 1.00 96.75 119 GLY A CA 1
ATOM 930 C C . GLY A 1 119 ? -4.349 -13.556 -7.159 1.00 96.75 119 GLY A C 1
ATOM 931 O O . GLY A 1 119 ? -3.254 -14.116 -7.171 1.00 96.75 119 GLY A O 1
ATOM 932 N N . LYS A 1 120 ? -4.794 -12.812 -8.177 1.00 95.38 120 LYS A N 1
ATOM 933 C CA . LYS A 1 120 ? -4.062 -12.583 -9.429 1.00 95.38 120 LYS A CA 1
ATOM 934 C C . LYS A 1 120 ? -3.470 -11.172 -9.515 1.00 95.38 120 LYS A C 1
ATOM 936 O O . LYS A 1 120 ? -3.218 -10.689 -10.617 1.00 95.38 120 LYS A O 1
ATOM 941 N N . ASP A 1 121 ? -3.246 -10.505 -8.382 1.00 92.75 121 ASP A N 1
ATOM 942 C CA . ASP A 1 121 ? -2.655 -9.165 -8.372 1.00 92.75 121 ASP A CA 1
ATOM 943 C C . ASP A 1 121 ? -1.237 -9.180 -8.967 1.00 92.75 121 ASP A C 1
ATOM 945 O O . ASP A 1 121 ? -0.381 -9.972 -8.565 1.00 92.75 121 ASP A O 1
ATOM 949 N N . LYS A 1 122 ? -1.003 -8.319 -9.960 1.00 90.12 122 LYS A N 1
ATOM 950 C CA . LYS A 1 122 ? 0.306 -8.116 -10.604 1.00 90.12 122 LYS A CA 1
ATOM 951 C C . LYS A 1 122 ? 0.936 -6.771 -10.250 1.00 90.12 122 LYS A C 1
ATOM 953 O O . LYS A 1 122 ? 2.042 -6.496 -10.700 1.00 90.12 122 LYS A O 1
ATOM 958 N N . ILE A 1 123 ? 0.232 -5.941 -9.484 1.00 88.38 123 ILE A N 1
ATOM 959 C CA . ILE A 1 123 ? 0.628 -4.578 -9.124 1.00 88.38 123 ILE A CA 1
ATOM 960 C C . ILE A 1 123 ? 1.219 -4.562 -7.713 1.00 88.38 123 ILE A C 1
ATOM 962 O O . ILE A 1 123 ? 2.233 -3.907 -7.471 1.00 88.38 123 ILE A O 1
ATOM 966 N N . VAL A 1 124 ? 0.617 -5.293 -6.769 1.00 90.69 124 VAL A N 1
ATOM 967 C CA . VAL A 1 124 ? 1.087 -5.342 -5.373 1.00 90.69 124 VAL A CA 1
ATOM 968 C C . VAL A 1 124 ? 1.434 -6.755 -4.918 1.00 90.69 124 VAL A C 1
ATOM 970 O O . VAL A 1 124 ? 0.922 -7.746 -5.430 1.00 90.69 124 VAL A O 1
ATOM 973 N N . ASN A 1 125 ? 2.322 -6.850 -3.925 1.00 90.81 125 ASN A N 1
ATOM 974 C CA . ASN A 1 125 ? 2.802 -8.128 -3.411 1.00 90.81 125 ASN A CA 1
ATOM 975 C C . ASN A 1 125 ? 1.951 -8.663 -2.265 1.00 90.81 125 ASN A C 1
ATOM 977 O O . ASN A 1 125 ? 2.031 -8.177 -1.133 1.00 90.81 125 ASN A O 1
ATOM 981 N N . ASN A 1 126 ? 1.236 -9.753 -2.516 1.00 94.12 126 ASN A N 1
ATOM 982 C CA . ASN A 1 126 ? 0.515 -10.470 -1.470 1.00 94.12 126 ASN A CA 1
ATOM 983 C C . ASN A 1 126 ? 1.424 -10.990 -0.342 1.00 94.12 126 ASN A C 1
ATOM 985 O O . ASN A 1 126 ? 0.998 -11.026 0.814 1.00 94.12 126 ASN A O 1
ATOM 989 N N . GLY A 1 127 ? 2.668 -11.366 -0.643 1.00 94.19 127 GLY A N 1
ATOM 990 C CA . GLY A 1 127 ? 3.673 -11.749 0.348 1.00 94.19 127 GLY A CA 1
ATOM 991 C C . GLY A 1 127 ? 4.036 -10.591 1.277 1.00 94.19 127 GLY A C 1
ATOM 992 O O . GLY A 1 127 ? 4.010 -10.748 2.498 1.00 94.19 127 GLY A O 1
ATOM 993 N N . ALA A 1 128 ? 4.274 -9.393 0.732 1.00 93.06 128 ALA A N 1
ATOM 994 C CA . ALA A 1 128 ? 4.556 -8.209 1.545 1.00 93.06 128 ALA A CA 1
ATOM 995 C C . ALA A 1 128 ? 3.372 -7.820 2.443 1.00 93.06 128 ALA A C 1
ATOM 997 O O . ALA A 1 128 ? 3.571 -7.483 3.611 1.00 93.06 128 ALA A O 1
ATOM 998 N N . ILE A 1 129 ? 2.140 -7.940 1.933 1.00 96.12 129 ILE A N 1
ATOM 999 C CA . ILE A 1 129 ? 0.921 -7.708 2.718 1.00 96.12 129 ILE A CA 1
ATOM 1000 C C . ILE A 1 129 ? 0.869 -8.660 3.918 1.00 96.12 129 ILE A C 1
ATOM 1002 O O . ILE A 1 129 ? 0.721 -8.217 5.059 1.00 96.12 129 ILE A O 1
ATOM 1006 N N . ARG A 1 130 ? 1.055 -9.966 3.684 1.00 96.12 130 ARG A N 1
ATOM 1007 C CA . ARG A 1 130 ? 1.080 -10.983 4.750 1.00 96.12 130 ARG A CA 1
ATOM 1008 C C . ARG A 1 130 ? 2.195 -10.718 5.761 1.00 96.12 130 ARG A C 1
ATOM 1010 O O . ARG A 1 130 ? 1.952 -10.802 6.963 1.00 96.12 130 ARG A O 1
ATOM 1017 N N . ASN A 1 131 ? 3.383 -10.340 5.289 1.00 94.69 131 ASN A N 1
ATOM 1018 C CA . ASN A 1 131 ? 4.529 -10.014 6.138 1.00 94.69 131 ASN A CA 1
ATOM 1019 C C . ASN A 1 131 ? 4.258 -8.809 7.046 1.00 94.69 131 ASN A C 1
ATOM 1021 O O . ASN A 1 131 ? 4.611 -8.843 8.226 1.00 94.69 131 ASN A O 1
ATOM 1025 N N . PHE A 1 132 ? 3.619 -7.758 6.526 1.00 95.81 132 PHE A N 1
ATOM 1026 C CA . PHE A 1 132 ? 3.209 -6.612 7.334 1.00 95.81 132 PHE A CA 1
ATOM 1027 C C . PHE A 1 132 ? 2.177 -7.024 8.391 1.00 95.81 132 PHE A C 1
ATOM 1029 O O . PHE A 1 132 ? 2.368 -6.749 9.575 1.00 95.81 132 PHE A O 1
ATOM 1036 N N . ILE A 1 133 ? 1.130 -7.760 7.999 1.00 96.88 133 ILE A N 1
ATOM 1037 C CA . ILE A 1 133 ? 0.069 -8.206 8.918 1.00 96.88 133 ILE A CA 1
ATOM 1038 C C . ILE A 1 133 ? 0.613 -9.122 10.023 1.00 96.88 133 ILE A C 1
ATOM 1040 O O . ILE A 1 133 ? 0.171 -9.049 11.172 1.00 96.88 133 ILE A O 1
ATOM 1044 N N . ALA A 1 134 ? 1.591 -9.971 9.706 1.00 96.44 134 ALA A N 1
ATOM 1045 C CA . ALA A 1 134 ? 2.241 -10.836 10.685 1.00 96.44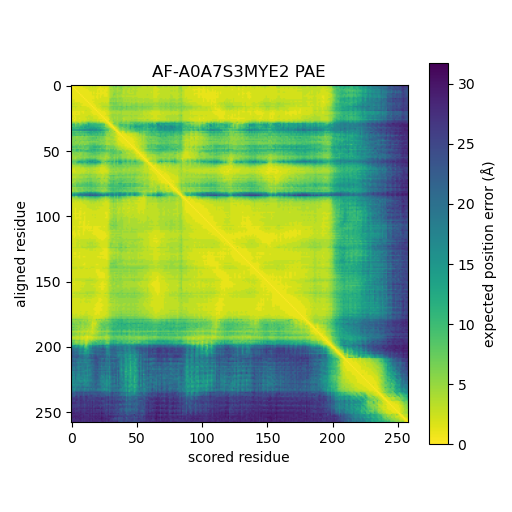 134 ALA A CA 1
ATOM 1046 C C . ALA A 1 134 ? 2.977 -10.042 11.778 1.00 96.44 134 ALA A C 1
ATOM 1048 O O . ALA A 1 134 ? 3.023 -10.489 12.922 1.00 96.44 134 ALA A O 1
ATOM 1049 N N . LYS A 1 135 ? 3.523 -8.868 11.433 1.00 96.25 135 LYS A N 1
ATOM 1050 C CA . LYS A 1 135 ? 4.333 -8.020 12.322 1.00 96.25 135 LYS A CA 1
ATOM 1051 C C . LYS A 1 135 ? 3.552 -6.886 12.984 1.00 96.25 135 LYS A C 1
ATOM 1053 O O . LYS A 1 135 ? 4.059 -6.302 13.943 1.00 96.25 135 LYS A O 1
ATOM 1058 N N . CYS A 1 136 ? 2.388 -6.523 12.449 1.00 97.19 136 CYS A N 1
ATOM 1059 C CA . CYS A 1 136 ? 1.650 -5.361 12.923 1.00 97.19 136 CYS A CA 1
ATOM 1060 C C . CYS A 1 136 ? 1.081 -5.549 14.337 1.00 97.19 136 CYS A C 1
ATOM 1062 O O . CYS A 1 136 ? 0.878 -6.672 14.796 1.00 97.19 136 CYS A O 1
ATOM 1064 N N . GLY A 1 137 ? 0.828 -4.438 15.029 1.00 97.69 137 GLY A N 1
ATOM 1065 C CA . GLY A 1 137 ? 0.319 -4.423 16.405 1.00 97.69 137 GLY A CA 1
ATOM 1066 C C . GLY A 1 137 ? -1.191 -4.636 16.535 1.00 97.69 137 GLY A C 1
ATOM 1067 O O . GLY A 1 137 ? -1.730 -4.485 17.628 1.00 97.69 137 GLY A O 1
ATOM 1068 N N . VAL A 1 138 ? -1.900 -4.945 15.446 1.00 97.88 138 VAL A N 1
ATOM 1069 C CA . VAL A 1 138 ? -3.351 -5.166 15.482 1.00 97.88 138 VAL A CA 1
ATOM 1070 C C . VAL A 1 138 ? -3.652 -6.499 16.175 1.00 97.88 138 VAL A C 1
ATOM 1072 O O . VAL A 1 138 ? -3.146 -7.538 15.735 1.00 97.88 138 VAL A O 1
ATOM 1075 N N . PRO A 1 139 ? -4.505 -6.525 17.215 1.00 96.44 139 PRO A N 1
ATOM 1076 C CA . PRO A 1 139 ? -4.935 -7.776 17.831 1.00 96.44 139 PRO A CA 1
ATOM 1077 C C . PRO A 1 139 ? -5.584 -8.712 16.802 1.00 96.44 139 PRO A C 1
ATOM 1079 O O . PRO A 1 139 ? -6.406 -8.274 15.999 1.00 96.44 139 PRO A O 1
ATOM 1082 N N . LYS A 1 140 ? -5.266 -10.014 16.835 1.00 95.88 140 LYS A N 1
ATOM 1083 C CA . LYS A 1 140 ? -5.755 -10.987 15.835 1.00 95.88 140 LYS A CA 1
ATOM 1084 C C . LYS A 1 140 ? -7.284 -11.016 15.670 1.00 95.88 140 LYS A C 1
ATOM 1086 O O . LYS A 1 140 ? -7.719 -11.023 14.523 1.00 95.88 140 LYS A O 1
ATOM 1091 N N . PRO A 1 141 ? -8.110 -10.926 16.733 1.00 95.94 141 PRO A N 1
ATOM 1092 C CA . PRO A 1 141 ? -9.570 -10.858 16.581 1.00 95.94 141 PRO A CA 1
ATOM 1093 C C . PRO A 1 141 ? -10.071 -9.608 15.837 1.00 95.94 141 PRO A C 1
ATOM 1095 O O . PRO A 1 141 ? -11.206 -9.569 15.373 1.00 95.94 141 PRO A O 1
ATOM 1098 N N . LEU A 1 142 ? -9.236 -8.570 15.745 1.00 96.31 142 LEU A N 1
ATOM 1099 C CA . LEU A 1 142 ? -9.521 -7.294 15.086 1.00 96.31 142 LEU A CA 1
ATOM 1100 C C . LEU A 1 142 ? -8.886 -7.185 13.693 1.00 96.31 142 LEU A C 1
ATOM 1102 O O . LEU A 1 142 ? -9.015 -6.145 13.047 1.00 96.31 142 LEU A O 1
ATOM 1106 N N . MET A 1 143 ? -8.207 -8.238 13.236 1.00 97.88 143 MET A N 1
ATOM 1107 C CA . MET A 1 143 ? -7.592 -8.333 11.918 1.00 97.88 143 MET A CA 1
ATOM 1108 C C . MET A 1 143 ? -8.373 -9.337 11.069 1.00 97.88 143 MET A C 1
ATOM 1110 O O . MET A 1 143 ? -8.345 -10.539 11.328 1.00 97.88 143 MET A O 1
ATOM 1114 N N . LYS A 1 144 ? -9.049 -8.856 10.025 1.00 98.00 144 LYS A N 1
ATOM 1115 C CA . LYS A 1 144 ? -9.752 -9.695 9.049 1.00 98.00 144 LYS A CA 1
ATOM 1116 C C . LYS A 1 144 ? -9.022 -9.640 7.713 1.00 98.00 144 LYS A C 1
ATOM 1118 O O . LYS A 1 144 ? -8.733 -8.562 7.208 1.00 98.00 144 LYS A O 1
ATOM 1123 N N . ILE A 1 145 ? -8.753 -10.802 7.127 1.00 98.06 145 ILE A N 1
ATOM 1124 C CA . ILE A 1 145 ? -8.134 -10.922 5.802 1.00 98.06 145 ILE A CA 1
ATOM 1125 C C . ILE A 1 145 ? -9.099 -11.674 4.891 1.00 98.06 145 ILE A C 1
ATOM 1127 O O . ILE A 1 145 ? -9.729 -12.656 5.302 1.00 98.06 145 ILE A O 1
ATOM 1131 N N . ARG A 1 146 ? -9.228 -11.201 3.655 1.00 98.25 146 ARG A N 1
ATOM 1132 C CA . ARG A 1 146 ? -10.092 -11.767 2.622 1.00 98.25 146 ARG A CA 1
ATOM 1133 C C . ARG A 1 146 ? -9.308 -11.848 1.323 1.00 98.25 146 ARG A C 1
ATOM 1135 O O . ARG A 1 146 ? -8.872 -10.829 0.797 1.00 98.25 146 ARG A O 1
ATOM 1142 N N . LEU A 1 147 ? -9.090 -13.068 0.845 1.00 98.19 147 LEU A N 1
ATOM 1143 C CA . LEU A 1 147 ? -8.416 -13.337 -0.419 1.00 98.19 147 LEU A CA 1
ATOM 1144 C C . LEU A 1 147 ? -9.463 -13.668 -1.479 1.00 98.19 147 LEU A C 1
ATOM 1146 O O . LEU A 1 147 ? -10.299 -14.538 -1.255 1.00 98.19 147 LEU A O 1
ATOM 1150 N N . TYR A 1 148 ? -9.361 -13.017 -2.631 1.00 98.31 148 TYR A N 1
ATOM 1151 C CA . TYR A 1 148 ? -10.200 -13.247 -3.801 1.00 98.31 148 TYR A CA 1
ATOM 1152 C C . TYR A 1 148 ? -9.359 -13.923 -4.892 1.00 98.31 148 TYR A C 1
ATOM 1154 O O . TYR A 1 148 ? -8.628 -13.237 -5.605 1.00 98.31 148 TYR A O 1
ATOM 1162 N N . PRO A 1 149 ? -9.375 -15.266 -5.013 1.00 97.56 149 PRO A N 1
ATOM 1163 C CA . PRO A 1 149 ? -8.379 -16.004 -5.797 1.00 97.56 149 PRO A CA 1
ATOM 1164 C C . PRO A 1 149 ? -8.309 -15.601 -7.273 1.00 97.56 149 PRO A C 1
ATOM 1166 O O . PRO A 1 149 ? -7.226 -15.600 -7.853 1.00 97.56 149 PRO A O 1
ATOM 1169 N N . ASN A 1 150 ? -9.445 -15.228 -7.866 1.00 97.12 150 ASN A N 1
ATOM 1170 C CA . ASN A 1 150 ? -9.554 -14.891 -9.282 1.00 97.12 150 ASN A CA 1
ATOM 1171 C C . ASN A 1 150 ? -9.666 -13.379 -9.555 1.00 97.12 150 ASN A C 1
ATOM 1173 O O . ASN A 1 150 ? -10.063 -12.993 -10.645 1.00 97.12 150 ASN A O 1
ATOM 1177 N N . SER A 1 151 ? -9.349 -12.502 -8.598 1.00 97.81 151 SER A N 1
ATOM 1178 C CA . SER A 1 151 ? -9.434 -11.051 -8.815 1.00 97.81 151 SER A CA 1
ATOM 1179 C C . SER A 1 151 ? -8.104 -10.428 -9.234 1.00 97.81 151 SER A C 1
ATOM 1181 O O . SER A 1 151 ? -7.034 -10.869 -8.800 1.00 97.81 151 SER A O 1
ATOM 1183 N N . TYR A 1 152 ? -8.185 -9.338 -9.995 1.00 96.19 152 TYR A N 1
ATOM 1184 C CA . TYR A 1 152 ? -7.111 -8.368 -10.187 1.00 96.19 152 TYR A CA 1
ATOM 1185 C C . TYR A 1 152 ? -7.152 -7.260 -9.122 1.00 96.19 152 TYR A C 1
ATOM 1187 O O . TYR A 1 152 ? -7.880 -7.352 -8.131 1.00 96.19 152 TYR A O 1
ATOM 1195 N N . HIS A 1 153 ? -6.308 -6.238 -9.295 1.00 95.00 153 HIS A N 1
ATOM 1196 C CA . HIS A 1 153 ? -5.988 -5.246 -8.272 1.00 95.00 153 HIS A CA 1
ATOM 1197 C C . HIS A 1 153 ? -7.215 -4.512 -7.702 1.00 95.00 153 HIS A C 1
ATOM 1199 O O . HIS A 1 153 ? -7.348 -4.364 -6.485 1.00 95.00 153 HIS A O 1
ATOM 1205 N N . ASN A 1 154 ? -8.153 -4.090 -8.552 1.00 95.44 154 ASN A N 1
ATOM 1206 C CA . ASN A 1 154 ? -9.346 -3.342 -8.159 1.00 95.44 154 ASN A CA 1
ATOM 1207 C C . ASN A 1 154 ? -10.525 -4.285 -7.897 1.00 95.44 154 ASN A C 1
ATOM 1209 O O . ASN A 1 154 ? -11.499 -4.304 -8.647 1.00 95.44 154 ASN A O 1
ATOM 1213 N N . ILE A 1 155 ? -10.470 -5.011 -6.777 1.00 97.44 155 ILE A N 1
ATOM 1214 C CA . ILE A 1 155 ? -11.505 -5.975 -6.343 1.00 97.44 155 ILE A CA 1
ATOM 1215 C C . ILE A 1 155 ? -12.916 -5.352 -6.350 1.00 97.44 155 ILE A C 1
ATOM 1217 O O . ILE A 1 155 ? -13.882 -5.985 -6.762 1.00 97.44 155 ILE A O 1
ATOM 1221 N N . HIS A 1 156 ? -13.030 -4.068 -6.004 1.00 96.50 156 HIS A N 1
ATOM 1222 C CA . HIS A 1 156 ? -14.301 -3.328 -5.957 1.00 96.50 156 HIS A CA 1
ATOM 1223 C C . HIS A 1 156 ? -14.905 -3.035 -7.338 1.00 96.50 156 HIS A C 1
ATOM 1225 O O . HIS A 1 156 ? -16.016 -2.513 -7.441 1.00 96.50 156 HIS A O 1
ATOM 1231 N N . LYS A 1 157 ? -14.167 -3.342 -8.405 1.00 96.38 157 LYS A N 1
ATOM 1232 C CA . LYS A 1 157 ? -14.603 -3.270 -9.801 1.00 96.38 157 LYS A CA 1
ATOM 1233 C C . LYS A 1 157 ? -14.702 -4.651 -10.447 1.00 96.38 157 LYS A C 1
ATOM 1235 O O . LYS A 1 157 ? -15.177 -4.743 -11.570 1.00 96.38 157 LYS A O 1
ATOM 1240 N N . GLU A 1 158 ? -14.309 -5.717 -9.750 1.00 96.81 158 GLU A N 1
ATOM 1241 C CA . GLU A 1 158 ? -14.436 -7.079 -10.264 1.00 96.81 158 GLU A CA 1
ATOM 1242 C C . GLU A 1 158 ? -15.908 -7.482 -10.394 1.00 96.81 158 GLU A C 1
ATOM 1244 O O . GLU A 1 158 ? -16.646 -7.385 -9.406 1.00 96.81 158 GLU A O 1
ATOM 1249 N N . PRO A 1 159 ? -16.351 -7.974 -11.567 1.00 96.44 159 PRO A N 1
ATOM 1250 C CA . PRO A 1 159 ? -17.739 -8.377 -11.777 1.00 96.44 159 PRO A CA 1
ATOM 1251 C C . PRO A 1 159 ? -18.232 -9.399 -10.749 1.00 96.44 159 PRO A C 1
ATOM 1253 O O . PRO A 1 159 ? -19.341 -9.259 -10.238 1.00 96.44 159 PRO A O 1
ATOM 1256 N N . GLU A 1 160 ? -17.385 -10.378 -10.421 1.00 97.12 160 GLU A N 1
ATOM 1257 C CA . GLU A 1 160 ? -17.696 -11.483 -9.507 1.00 97.12 160 GLU A CA 1
ATOM 1258 C C . GLU A 1 160 ? -17.725 -11.043 -8.034 1.00 97.12 160 GLU A C 1
ATOM 1260 O O . GLU A 1 160 ? -18.518 -11.548 -7.243 1.00 97.12 160 GLU A O 1
ATOM 1265 N N . TYR A 1 161 ? -16.877 -10.083 -7.646 1.00 97.62 161 TYR A N 1
ATOM 1266 C CA . TYR A 1 161 ? -16.578 -9.832 -6.232 1.00 97.62 161 TYR A CA 1
ATOM 1267 C C . TYR A 1 161 ? -17.037 -8.482 -5.697 1.00 97.62 161 TYR A C 1
ATOM 1269 O O . TYR A 1 161 ? -17.109 -8.326 -4.480 1.00 97.62 161 TYR A O 1
ATOM 1277 N N . LYS A 1 162 ? -17.398 -7.517 -6.551 1.00 96.38 162 LYS A N 1
ATOM 1278 C CA . LYS A 1 162 ? -17.739 -6.151 -6.113 1.00 96.38 162 LYS A CA 1
ATOM 1279 C C . LYS A 1 162 ? -18.840 -6.095 -5.046 1.00 96.38 162 LYS A C 1
ATOM 1281 O O . LYS A 1 162 ? -18.710 -5.357 -4.074 1.00 96.38 162 LYS A O 1
ATOM 1286 N N . PHE A 1 163 ? -19.900 -6.893 -5.189 1.00 97.75 163 PHE A N 1
ATOM 1287 C CA . PHE A 1 163 ? -21.016 -6.904 -4.235 1.00 97.75 163 PHE A CA 1
ATOM 1288 C C . PHE A 1 163 ? -20.659 -7.639 -2.945 1.00 97.75 163 PHE A C 1
ATOM 1290 O O . PHE A 1 163 ? -20.985 -7.171 -1.858 1.00 97.75 163 PHE A O 1
ATOM 1297 N N . ARG A 1 164 ? -19.927 -8.752 -3.058 1.00 97.75 164 ARG A N 1
ATOM 1298 C CA . ARG A 1 164 ? -19.432 -9.495 -1.898 1.00 97.75 164 ARG A CA 1
ATOM 1299 C C . ARG A 1 164 ? -18.473 -8.652 -1.062 1.00 97.75 164 ARG A C 1
ATOM 1301 O O . ARG A 1 164 ? -18.624 -8.586 0.151 1.00 97.75 164 ARG A O 1
ATOM 1308 N N . GLN A 1 165 ? -17.528 -7.971 -1.704 1.00 97.75 165 GLN A N 1
ATOM 1309 C CA . GLN A 1 165 ? -16.603 -7.080 -1.015 1.00 97.75 165 GLN A CA 1
ATOM 1310 C C . GLN A 1 165 ? -17.355 -5.967 -0.278 1.00 97.75 165 GLN A C 1
ATOM 1312 O O . GLN A 1 165 ? -17.024 -5.658 0.863 1.00 97.75 165 GLN A O 1
ATOM 1317 N N . LEU A 1 166 ? -18.376 -5.383 -0.911 1.00 97.94 166 LEU A N 1
ATOM 1318 C CA . LEU A 1 166 ? -19.208 -4.361 -0.285 1.00 97.94 166 LEU A CA 1
ATOM 1319 C C . LEU A 1 166 ? -19.954 -4.904 0.945 1.00 97.94 166 LEU A C 1
ATOM 1321 O O . LEU A 1 166 ? -19.960 -4.247 1.984 1.00 97.94 166 LEU A O 1
ATOM 1325 N N . ALA A 1 167 ? -20.520 -6.109 0.864 1.00 98.38 167 ALA A N 1
ATOM 1326 C CA . ALA A 1 167 ? -21.149 -6.764 2.011 1.00 98.38 167 ALA A CA 1
ATOM 1327 C C . ALA A 1 167 ? -20.150 -6.981 3.163 1.00 98.38 167 ALA A C 1
ATOM 1329 O O . ALA A 1 167 ? -20.426 -6.592 4.295 1.00 98.38 167 ALA A O 1
ATOM 1330 N N . GLU A 1 168 ? -18.946 -7.485 2.871 1.00 98.38 168 GLU A N 1
ATOM 1331 C CA . GLU A 1 168 ? -17.888 -7.695 3.874 1.00 98.38 168 GLU A CA 1
ATOM 1332 C C . GLU A 1 168 ? -17.422 -6.377 4.529 1.00 98.38 168 GLU A C 1
ATOM 1334 O O . GLU A 1 168 ? -17.051 -6.363 5.707 1.00 98.38 168 GLU A O 1
ATOM 1339 N N . ILE A 1 169 ? -17.467 -5.255 3.796 1.00 98.44 169 ILE A N 1
ATOM 1340 C CA . ILE A 1 169 ? -17.239 -3.912 4.351 1.00 98.44 169 ILE A CA 1
ATOM 1341 C C . ILE A 1 169 ? -18.322 -3.566 5.376 1.00 98.44 169 ILE A C 1
ATOM 1343 O O . ILE A 1 169 ? -17.988 -3.171 6.496 1.00 98.44 169 ILE A O 1
ATOM 1347 N N . TYR A 1 170 ? -19.599 -3.718 5.021 1.00 98.31 170 TYR A N 1
ATOM 1348 C CA . TYR A 1 170 ? -20.705 -3.415 5.931 1.00 98.31 170 TYR A CA 1
ATOM 1349 C C . TYR A 1 170 ? -20.675 -4.304 7.172 1.00 98.31 170 TYR A C 1
ATOM 1351 O O . TYR A 1 170 ? -20.753 -3.788 8.285 1.00 98.31 170 TYR A O 1
ATOM 1359 N N . GLU A 1 171 ? -20.465 -5.609 7.011 1.00 98.19 171 GLU A N 1
ATOM 1360 C CA . GLU A 1 171 ? -20.315 -6.545 8.129 1.00 98.19 171 GLU A CA 1
ATOM 1361 C C . GLU A 1 171 ? -19.188 -6.133 9.080 1.00 98.19 171 GLU A C 1
ATOM 1363 O O . GLU A 1 171 ? -19.321 -6.227 10.300 1.00 98.19 171 GLU A O 1
ATOM 1368 N N . PHE A 1 172 ? -18.057 -5.670 8.544 1.00 98.00 172 PHE A N 1
ATOM 1369 C CA . PHE A 1 172 ? -16.951 -5.195 9.367 1.00 98.00 172 PHE A CA 1
ATOM 1370 C C . PHE A 1 172 ? -17.300 -3.914 10.128 1.00 98.00 172 PHE A C 1
ATOM 1372 O O . PHE A 1 172 ? -17.005 -3.826 11.319 1.00 98.00 172 PHE A O 1
ATOM 1379 N N . ILE A 1 173 ? -17.954 -2.952 9.473 1.00 97.25 173 ILE A N 1
ATOM 1380 C CA . ILE A 1 173 ? -18.394 -1.701 10.105 1.00 97.25 173 ILE A CA 1
ATOM 1381 C C . ILE A 1 173 ? -19.410 -1.988 11.219 1.00 97.25 173 ILE A C 1
ATOM 1383 O O . ILE A 1 173 ? -19.248 -1.484 12.331 1.00 97.25 173 ILE A O 1
ATOM 1387 N N . HIS A 1 174 ? -20.415 -2.824 10.950 1.00 97.44 174 HIS A N 1
ATOM 1388 C CA . HIS A 1 174 ? -21.423 -3.213 11.936 1.00 97.44 174 HIS A CA 1
ATOM 1389 C C . HIS A 1 174 ? -20.802 -3.974 13.108 1.00 97.44 174 HIS A C 1
ATOM 1391 O O . HIS A 1 174 ? -21.007 -3.581 14.249 1.00 97.44 174 HIS A O 1
ATOM 1397 N N . ALA A 1 175 ? -19.923 -4.947 12.852 1.00 96.44 175 ALA A N 1
ATOM 1398 C CA . ALA A 1 175 ? -19.240 -5.673 13.922 1.00 96.44 175 ALA A CA 1
ATOM 1399 C C . ALA A 1 175 ? -18.411 -4.757 14.844 1.00 96.44 175 ALA A C 1
ATOM 1401 O O . ALA A 1 175 ? -18.311 -5.012 16.042 1.00 96.44 175 ALA A O 1
ATOM 1402 N N . LEU A 1 176 ? -17.802 -3.692 14.310 1.00 95.88 176 LEU A N 1
ATOM 1403 C CA . LEU A 1 176 ? -17.101 -2.700 15.133 1.00 95.88 176 LEU A CA 1
ATOM 1404 C C . LEU A 1 176 ? -18.069 -1.838 15.948 1.00 95.88 176 LEU A C 1
ATOM 1406 O O . LEU A 1 176 ? -17.780 -1.542 17.109 1.00 95.88 176 LEU A O 1
ATOM 1410 N N . LYS A 1 177 ? -19.195 -1.444 15.346 1.00 95.44 177 LYS A N 1
ATOM 1411 C CA . LYS A 1 177 ? -20.249 -0.668 16.006 1.00 95.44 177 LYS A CA 1
ATOM 1412 C C . LYS A 1 177 ? -20.879 -1.450 17.157 1.00 95.44 177 LYS A C 1
ATOM 1414 O O . LYS A 1 177 ? -20.905 -0.949 18.275 1.00 95.44 177 LYS A O 1
ATOM 1419 N N . ASP A 1 178 ? -21.305 -2.679 16.897 1.00 95.56 178 ASP A N 1
ATOM 1420 C CA . ASP A 1 178 ? -22.010 -3.530 17.859 1.00 95.56 178 ASP A CA 1
ATOM 1421 C C . ASP A 1 178 ? -21.095 -3.946 19.019 1.00 95.56 178 ASP A C 1
ATOM 1423 O O . ASP A 1 178 ? -21.535 -4.073 20.157 1.00 95.56 178 ASP A O 1
ATOM 1427 N N . ALA A 1 179 ? -19.788 -4.068 18.764 1.00 93.94 179 ALA A N 1
ATOM 1428 C CA . ALA A 1 179 ? -18.786 -4.309 19.800 1.00 93.94 179 ALA A CA 1
ATOM 1429 C C . ALA A 1 179 ? -18.411 -3.055 20.620 1.00 93.94 179 ALA A C 1
ATOM 1431 O O . ALA A 1 179 ? -17.481 -3.126 21.426 1.00 93.94 179 ALA A O 1
ATOM 1432 N N . GLY A 1 180 ? -19.039 -1.898 20.378 1.00 91.81 180 GLY A N 1
ATOM 1433 C CA . GLY A 1 180 ? -18.716 -0.638 21.057 1.00 91.81 180 GLY A CA 1
ATOM 1434 C C . GLY A 1 180 ? -17.308 -0.111 20.756 1.00 91.81 180 GLY A C 1
ATOM 1435 O O . GLY A 1 180 ? -16.757 0.668 21.528 1.00 91.81 180 GLY A O 1
ATOM 1436 N N . LYS A 1 181 ? -16.691 -0.529 19.642 1.00 89.00 181 LYS A N 1
ATOM 1437 C CA . LYS A 1 181 ? -15.307 -0.166 19.267 1.00 89.00 181 LYS A CA 1
ATOM 1438 C C . LYS A 1 181 ? -15.222 1.108 18.427 1.00 89.00 181 LYS A C 1
ATOM 1440 O O . LYS A 1 181 ? -14.213 1.368 17.770 1.00 89.00 181 LYS A O 1
ATOM 1445 N N . THR A 1 182 ? -16.280 1.909 18.430 1.00 89.75 182 THR A N 1
ATOM 1446 C CA . THR A 1 182 ? -16.302 3.209 17.766 1.00 89.75 182 THR A CA 1
ATOM 1447 C C . THR A 1 182 ? -15.492 4.217 18.566 1.00 89.75 182 THR A C 1
ATOM 1449 O O . THR A 1 182 ? -15.755 4.432 19.746 1.00 89.75 182 THR A O 1
ATOM 1452 N N . MET A 1 183 ? -14.530 4.866 17.917 1.00 88.00 183 MET A N 1
ATOM 1453 C CA . MET A 1 183 ? -13.784 5.972 18.500 1.00 88.00 183 MET A CA 1
ATOM 1454 C C . MET A 1 183 ? -14.340 7.287 17.941 1.00 88.00 183 MET A C 1
ATOM 1456 O O . MET A 1 183 ? -14.267 7.487 16.725 1.00 88.00 183 MET A O 1
ATOM 1460 N N . PRO A 1 184 ? -14.897 8.181 18.774 1.00 87.00 184 PRO A N 1
ATOM 1461 C CA . PRO A 1 184 ? -15.330 9.488 18.301 1.00 87.00 184 PRO A CA 1
ATOM 1462 C C . PRO A 1 184 ? -14.105 10.286 17.844 1.00 87.00 184 PRO A C 1
ATOM 1464 O O . PRO A 1 184 ? -13.133 10.415 18.587 1.00 87.00 184 PRO A O 1
ATOM 1467 N N . PHE A 1 185 ? -14.140 10.785 16.611 1.00 87.94 185 PHE A N 1
ATOM 1468 C CA . PHE A 1 185 ? -13.088 11.626 16.049 1.00 87.94 185 PHE A CA 1
ATOM 1469 C C . PHE A 1 185 ? -13.467 13.093 16.231 1.00 87.94 185 PHE A C 1
ATOM 1471 O O . PHE A 1 185 ? -14.484 13.543 15.704 1.00 87.94 185 PHE A O 1
ATOM 1478 N N . GLU A 1 186 ? -12.654 13.850 16.961 1.00 90.62 186 GLU A N 1
ATOM 1479 C CA . GLU A 1 186 ? -12.915 15.257 17.246 1.00 90.62 186 GLU A CA 1
ATOM 1480 C C . GLU A 1 186 ? -11.979 16.163 16.443 1.00 90.62 186 GLU A C 1
ATOM 1482 O O . GLU A 1 186 ? -10.826 15.831 16.166 1.00 90.62 186 GLU A O 1
ATOM 1487 N N . LYS A 1 187 ? -12.423 17.389 16.134 1.00 88.31 187 LYS A N 1
ATOM 1488 C CA . LYS A 1 187 ? -11.580 18.388 15.449 1.00 88.31 187 LYS A CA 1
ATOM 1489 C C . LYS A 1 187 ? -10.273 18.675 16.209 1.00 88.31 187 LYS A C 1
ATOM 1491 O O . LYS A 1 187 ? -9.267 19.028 15.596 1.00 88.31 187 LYS A O 1
ATOM 1496 N N . GLY A 1 188 ? -10.271 18.513 17.534 1.00 89.12 188 GLY A N 1
ATOM 1497 C CA . GLY A 1 188 ? -9.080 18.648 18.375 1.00 89.12 188 GLY A CA 1
ATOM 1498 C C . GLY A 1 188 ? -8.011 17.581 18.117 1.00 89.12 188 GLY A C 1
ATOM 1499 O O . GLY A 1 188 ? -6.824 17.877 18.267 1.00 89.12 188 GLY A O 1
ATOM 1500 N N . ASP A 1 189 ? -8.399 16.386 17.664 1.00 88.25 189 ASP A N 1
ATOM 1501 C CA . ASP A 1 189 ? -7.468 15.291 17.372 1.00 88.25 189 ASP A CA 1
ATOM 1502 C C . ASP A 1 189 ? -6.549 15.640 16.188 1.00 88.25 189 ASP A C 1
ATOM 1504 O O . ASP A 1 189 ? -5.376 15.262 16.182 1.00 88.25 189 ASP A O 1
ATOM 1508 N N . LEU A 1 190 ? -7.026 16.467 15.246 1.00 87.00 190 LEU A N 1
ATOM 1509 C CA . LEU A 1 190 ? -6.243 16.953 14.103 1.00 87.00 190 LEU A CA 1
ATOM 1510 C C . LEU A 1 190 ? -5.076 17.864 14.504 1.00 87.00 190 LEU A C 1
ATOM 1512 O O . LEU A 1 190 ? -4.060 17.886 13.815 1.00 87.00 190 LEU A O 1
ATOM 1516 N N . LYS A 1 191 ? -5.173 18.590 15.627 1.00 88.25 191 LYS A N 1
ATOM 1517 C CA . LYS A 1 191 ? -4.105 19.508 16.074 1.00 88.25 191 LYS A CA 1
ATOM 1518 C C . LYS A 1 191 ? -2.832 18.776 16.505 1.00 88.25 191 LYS A C 1
ATOM 1520 O O . LYS A 1 191 ? -1.767 19.380 16.556 1.00 88.25 191 LYS A O 1
ATOM 1525 N N . LYS A 1 192 ? -2.946 17.490 16.849 1.00 86.31 192 LYS A N 1
ATOM 1526 C CA . LYS A 1 192 ? -1.842 16.651 17.344 1.00 86.31 192 LYS A CA 1
ATOM 1527 C C . LYS A 1 192 ? -1.242 15.762 16.253 1.00 86.31 192 LYS A C 1
ATOM 1529 O O . LYS A 1 192 ? -0.339 14.976 16.537 1.00 86.31 192 LYS A O 1
ATOM 1534 N N . VAL A 1 193 ? -1.756 15.870 15.028 1.00 92.31 193 VAL A N 1
ATOM 1535 C CA . VAL A 1 193 ? -1.321 15.059 13.899 1.00 92.31 193 VAL A CA 1
ATOM 1536 C C . VAL A 1 193 ? 0.059 15.503 13.434 1.00 92.31 193 VAL A C 1
ATOM 1538 O O . VAL A 1 193 ? 0.330 16.682 13.215 1.00 92.31 193 VAL A O 1
ATOM 1541 N N . ARG A 1 194 ? 0.936 14.524 13.255 1.00 90.44 194 ARG A N 1
ATOM 1542 C CA . ARG A 1 194 ? 2.255 14.678 12.660 1.00 90.44 194 ARG A CA 1
ATOM 1543 C C . ARG A 1 194 ? 2.170 14.379 11.174 1.00 90.44 194 ARG A C 1
ATOM 1545 O O . ARG A 1 194 ? 1.688 13.319 10.765 1.00 90.44 194 ARG A O 1
ATOM 1552 N N . PHE A 1 195 ? 2.6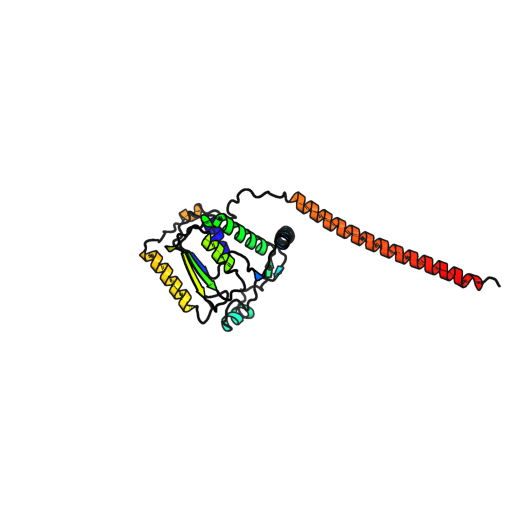90 15.307 10.384 1.00 87.31 195 PHE A N 1
ATOM 1553 C CA . PHE A 1 195 ? 2.910 15.134 8.955 1.00 87.31 195 PHE A CA 1
ATOM 1554 C C . PHE A 1 195 ? 4.366 14.751 8.687 1.00 87.31 195 PHE A C 1
ATOM 1556 O O . PHE A 1 195 ? 5.249 14.959 9.521 1.00 87.31 195 PHE A O 1
ATOM 1563 N N . GLY A 1 196 ? 4.614 14.172 7.517 1.00 82.50 196 GLY A N 1
ATOM 1564 C CA . GLY A 1 196 ? 5.931 13.677 7.135 1.00 82.50 196 GLY A CA 1
ATOM 1565 C C . GLY A 1 196 ? 6.200 12.253 7.618 1.00 82.50 196 GLY A C 1
ATOM 1566 O O . GLY A 1 196 ? 5.284 11.488 7.925 1.00 82.50 196 GLY A O 1
ATOM 1567 N N . ARG A 1 197 ? 7.480 11.878 7.620 1.00 77.56 197 ARG A N 1
ATOM 1568 C CA . ARG A 1 197 ? 7.913 10.496 7.849 1.00 77.56 197 ARG A CA 1
ATOM 1569 C C . ARG A 1 197 ? 7.959 10.149 9.338 1.00 77.56 197 ARG A C 1
ATOM 1571 O O . ARG A 1 197 ? 8.332 11.009 10.140 1.00 77.56 197 ARG A O 1
ATOM 1578 N N . PRO A 1 198 ? 7.659 8.893 9.716 1.00 78.12 198 PRO A N 1
ATOM 1579 C CA . PRO A 1 198 ? 7.865 8.438 11.083 1.00 78.12 198 PRO A CA 1
ATOM 1580 C C . PRO A 1 198 ? 9.346 8.552 11.469 1.00 78.12 198 PRO A C 1
ATOM 1582 O O . PRO A 1 198 ? 10.244 8.388 10.636 1.00 78.12 198 PRO A O 1
ATOM 1585 N N . LEU A 1 199 ? 9.611 8.839 12.746 1.00 67.69 199 LEU A N 1
ATOM 1586 C CA . LEU A 1 199 ? 10.972 8.970 13.269 1.00 67.69 199 LEU A CA 1
ATOM 1587 C C . LEU A 1 199 ? 11.726 7.644 13.101 1.00 67.69 199 LEU A C 1
ATOM 1589 O O . LEU A 1 199 ? 11.508 6.688 13.842 1.00 67.69 199 LEU A O 1
ATOM 1593 N N . LYS A 1 200 ? 12.644 7.580 12.133 1.00 64.81 200 LYS A N 1
ATOM 1594 C CA . LYS A 1 200 ? 13.574 6.452 12.014 1.00 64.81 200 LYS A CA 1
ATOM 1595 C C . LYS A 1 200 ? 14.535 6.451 13.201 1.00 64.81 200 LYS A C 1
ATOM 1597 O O . LYS A 1 200 ? 15.064 7.504 13.565 1.00 64.81 200 LYS A O 1
ATOM 1602 N N . LYS A 1 201 ? 14.879 5.265 13.724 1.00 55.09 201 LYS A N 1
ATOM 1603 C CA . LYS A 1 201 ? 16.180 5.091 14.400 1.00 55.09 201 LYS A CA 1
ATOM 1604 C C . LYS A 1 201 ? 17.242 5.643 13.449 1.00 55.09 201 LYS A C 1
ATOM 1606 O O . LYS A 1 201 ? 17.229 5.254 12.284 1.00 55.09 201 LYS A O 1
ATOM 1611 N N . LYS A 1 202 ? 18.079 6.581 13.918 1.00 44.47 202 LYS A N 1
ATOM 1612 C CA . LYS A 1 202 ? 19.078 7.309 13.111 1.00 44.47 202 LYS A CA 1
ATOM 1613 C C . LYS A 1 202 ? 19.766 6.353 12.126 1.00 44.47 202 LYS A C 1
ATOM 1615 O O . LYS A 1 202 ? 20.669 5.619 12.513 1.00 44.47 202 LYS A O 1
ATOM 1620 N N . SER A 1 203 ? 19.344 6.349 10.862 1.00 47.94 203 SER A N 1
ATOM 1621 C CA . SER A 1 203 ? 20.113 5.692 9.811 1.00 47.94 203 SER A CA 1
ATOM 1622 C C . SER A 1 203 ? 21.353 6.541 9.579 1.00 47.94 203 SER A C 1
ATOM 1624 O O . SER A 1 203 ? 21.246 7.772 9.599 1.00 47.94 203 SER A O 1
ATOM 1626 N N . LEU A 1 204 ? 22.504 5.906 9.350 1.00 43.69 204 LEU A N 1
ATOM 1627 C CA . LEU A 1 204 ? 23.721 6.576 8.893 1.00 43.69 204 LEU A CA 1
ATOM 1628 C C . LEU A 1 204 ? 23.352 7.522 7.746 1.00 43.69 204 LEU A C 1
ATOM 1630 O O . LEU A 1 204 ? 23.048 7.089 6.635 1.00 43.69 204 LEU A O 1
ATOM 1634 N N . LYS A 1 205 ? 23.304 8.828 8.039 1.00 45.62 205 LYS A N 1
ATOM 1635 C CA . LYS A 1 205 ? 23.204 9.860 7.015 1.00 45.62 205 LYS A CA 1
ATOM 1636 C C . LYS A 1 205 ? 24.516 9.775 6.254 1.00 45.62 205 LYS A C 1
ATOM 1638 O O . LYS A 1 205 ? 25.499 10.387 6.662 1.00 45.62 205 LYS A O 1
ATOM 1643 N N . VAL A 1 206 ? 24.543 9.000 5.173 1.00 50.75 206 VAL A N 1
ATOM 1644 C CA . VAL A 1 206 ? 25.579 9.158 4.157 1.00 50.75 206 VAL A CA 1
ATOM 1645 C C . VAL A 1 206 ? 25.458 10.613 3.722 1.00 50.75 206 VAL A C 1
ATOM 1647 O O . VAL A 1 206 ? 24.429 11.018 3.176 1.00 50.75 206 VAL A O 1
ATOM 1650 N N . LYS A 1 207 ? 26.431 11.443 4.117 1.00 51.47 207 LYS A N 1
ATOM 1651 C CA . LYS A 1 207 ? 26.406 12.876 3.826 1.00 51.47 207 LYS A CA 1
ATOM 1652 C C . LYS A 1 207 ? 26.283 13.008 2.313 1.00 51.47 207 LYS A C 1
ATOM 1654 O O . LYS A 1 207 ? 27.153 12.524 1.594 1.00 51.47 207 LYS A O 1
ATOM 1659 N N . ARG A 1 208 ? 25.206 13.661 1.854 1.00 55.41 208 ARG A N 1
ATOM 1660 C CA . ARG A 1 208 ? 24.912 13.905 0.431 1.00 55.41 208 ARG A CA 1
ATOM 1661 C C . ARG A 1 208 ? 26.147 14.379 -0.345 1.00 55.41 208 ARG A C 1
ATOM 1663 O O . ARG A 1 208 ? 26.271 14.035 -1.511 1.00 55.41 208 ARG A O 1
ATOM 1670 N N . SER A 1 209 ? 27.083 15.095 0.286 1.00 61.50 209 SER A N 1
ATOM 1671 C CA . SER A 1 209 ? 28.296 15.575 -0.384 1.00 61.50 209 SER A CA 1
ATOM 1672 C C . SER A 1 209 ? 29.225 14.463 -0.885 1.00 61.50 209 SER A C 1
ATOM 1674 O O . SER A 1 209 ? 29.825 14.641 -1.935 1.00 61.50 209 SER A O 1
ATOM 1676 N N . PHE A 1 210 ? 29.332 13.316 -0.204 1.00 71.38 210 PHE A N 1
ATOM 1677 C CA . PHE A 1 210 ? 30.319 12.293 -0.572 1.00 71.38 210 PHE A CA 1
ATOM 1678 C C . PHE A 1 210 ? 29.882 11.460 -1.781 1.00 71.38 210 PHE A C 1
ATOM 1680 O O . PHE A 1 210 ? 30.634 11.312 -2.739 1.00 71.38 210 PHE A O 1
ATOM 1687 N N . THR A 1 211 ? 28.642 10.966 -1.787 1.00 67.06 211 THR A N 1
ATOM 1688 C CA . THR A 1 211 ? 28.085 10.249 -2.946 1.00 67.06 211 THR A CA 1
ATOM 1689 C C . THR A 1 211 ? 27.937 11.161 -4.159 1.00 67.06 211 THR A C 1
ATOM 1691 O O . THR A 1 211 ? 28.226 10.735 -5.272 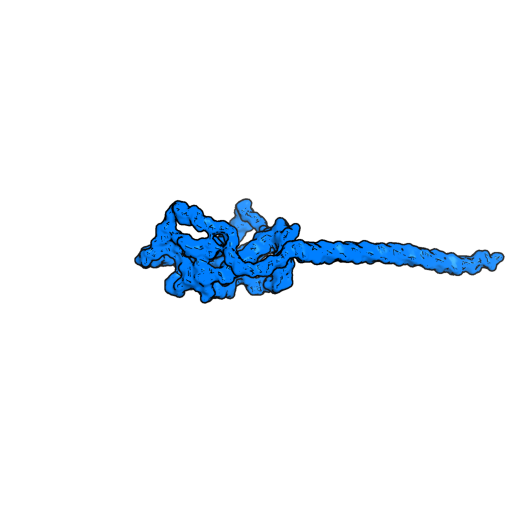1.00 67.06 211 THR A O 1
ATOM 1694 N N . THR A 1 212 ? 27.566 12.429 -3.957 1.00 68.19 212 THR A N 1
ATOM 1695 C CA . THR A 1 212 ? 27.528 13.418 -5.047 1.00 68.19 212 THR A CA 1
ATOM 1696 C C . THR A 1 212 ? 28.930 13.667 -5.606 1.00 68.19 212 THR A C 1
ATOM 1698 O O . THR A 1 212 ? 29.101 13.655 -6.820 1.00 68.19 212 THR A O 1
ATOM 1701 N N . ALA A 1 213 ? 29.953 13.792 -4.751 1.00 72.81 213 ALA A N 1
ATOM 1702 C CA . ALA A 1 213 ? 31.340 13.930 -5.193 1.00 72.81 213 ALA A CA 1
ATOM 1703 C C . ALA A 1 213 ? 31.835 12.702 -5.975 1.00 72.81 213 ALA A C 1
ATOM 1705 O O . ALA A 1 213 ? 32.472 12.867 -7.014 1.00 72.81 213 ALA A O 1
ATOM 1706 N N . LEU A 1 214 ? 31.506 11.480 -5.537 1.00 78.62 214 LEU A N 1
ATOM 1707 C CA . LEU A 1 214 ? 31.863 10.246 -6.255 1.00 78.62 214 LEU A CA 1
ATOM 1708 C C . LEU A 1 214 ? 31.220 10.150 -7.643 1.00 78.62 214 LEU A C 1
ATOM 1710 O O . LEU A 1 214 ? 31.819 9.619 -8.573 1.00 78.62 214 LEU A O 1
ATOM 1714 N N . ILE A 1 215 ? 30.007 10.669 -7.804 1.00 75.81 215 ILE A N 1
ATOM 1715 C CA . ILE A 1 215 ? 29.282 10.551 -9.070 1.00 75.81 215 ILE A CA 1
ATOM 1716 C C . ILE A 1 215 ? 29.650 11.675 -10.029 1.00 75.81 215 ILE A C 1
ATOM 1718 O O . ILE A 1 215 ? 29.848 11.415 -11.214 1.00 75.81 215 ILE A O 1
ATOM 1722 N N . ILE A 1 216 ? 29.835 12.896 -9.518 1.00 74.38 216 ILE A N 1
ATOM 1723 C CA . ILE A 1 216 ? 30.434 13.986 -10.294 1.00 74.38 216 ILE A CA 1
ATOM 1724 C C . ILE A 1 216 ? 31.809 13.552 -10.796 1.00 74.38 216 ILE A C 1
ATOM 1726 O O . ILE A 1 216 ? 32.085 13.701 -11.980 1.00 74.38 216 ILE A O 1
ATOM 1730 N N . SER A 1 217 ? 32.641 12.953 -9.939 1.00 76.81 217 SER A N 1
ATOM 1731 C CA . SER A 1 217 ? 33.948 12.446 -10.367 1.00 76.81 217 SER A CA 1
ATOM 1732 C C . SER A 1 217 ? 33.829 11.302 -11.375 1.00 76.81 217 SER A C 1
ATOM 1734 O O . SER A 1 217 ? 34.509 11.354 -12.392 1.00 76.81 217 SER A O 1
ATOM 1736 N N . TYR A 1 218 ? 32.938 10.323 -11.187 1.00 83.75 218 TYR A N 1
ATOM 1737 C CA . TYR A 1 218 ? 32.725 9.256 -12.176 1.00 83.75 218 TYR A CA 1
ATOM 1738 C C . TYR A 1 218 ? 32.283 9.790 -13.549 1.00 83.75 218 TYR A C 1
ATOM 1740 O O . TYR A 1 218 ? 32.859 9.412 -14.567 1.00 83.75 218 TYR A O 1
ATOM 1748 N N . LEU A 1 219 ? 31.298 10.694 -13.590 1.00 80.38 219 LEU A N 1
ATOM 1749 C CA . LEU A 1 219 ? 30.835 11.317 -14.834 1.00 80.38 219 LEU A CA 1
ATOM 1750 C C . LEU A 1 219 ? 31.936 12.171 -15.468 1.00 80.38 219 LEU A C 1
ATOM 1752 O O . LEU A 1 219 ? 32.151 12.093 -16.675 1.00 80.38 219 LEU A O 1
ATOM 1756 N N . TYR A 1 220 ? 32.673 12.928 -14.654 1.00 83.12 220 TYR A N 1
ATOM 1757 C CA . TYR A 1 220 ? 33.814 13.720 -15.099 1.00 83.12 220 TYR A CA 1
ATOM 1758 C C . TYR A 1 220 ? 34.898 12.838 -15.734 1.00 83.12 220 TYR A C 1
ATOM 1760 O O . TYR A 1 220 ? 35.319 13.108 -16.856 1.00 83.12 220 TYR A O 1
ATOM 1768 N N . TYR A 1 221 ? 35.288 11.736 -15.083 1.00 85.56 221 TYR A N 1
ATOM 1769 C CA . TYR A 1 221 ? 36.254 10.781 -15.633 1.00 85.56 221 TYR A CA 1
ATOM 1770 C C . TYR A 1 221 ? 35.723 10.062 -16.876 1.00 85.56 221 TYR A C 1
ATOM 1772 O O . TYR A 1 221 ? 36.475 9.868 -17.827 1.00 85.56 221 TYR A O 1
ATOM 1780 N N . GLY A 1 222 ? 34.437 9.707 -16.919 1.00 83.69 222 GLY A N 1
ATOM 1781 C CA . GLY A 1 222 ? 33.810 9.110 -18.100 1.00 83.69 222 GLY A CA 1
ATOM 1782 C C . GLY A 1 222 ? 33.865 10.038 -19.317 1.00 83.69 222 GLY A C 1
ATOM 1783 O O . GLY A 1 222 ? 34.273 9.617 -20.401 1.00 83.69 222 GLY A O 1
ATOM 1784 N N . VAL A 1 223 ? 33.536 11.319 -19.129 1.00 83.62 223 VAL A N 1
ATOM 1785 C CA . VAL A 1 223 ? 33.658 12.351 -20.170 1.00 83.62 223 VAL A CA 1
ATOM 1786 C C . VAL A 1 223 ? 35.120 12.549 -20.572 1.00 83.62 223 VAL A C 1
ATOM 1788 O O . VAL A 1 223 ? 35.420 12.570 -21.765 1.00 83.62 223 VAL A O 1
ATOM 1791 N N . LEU A 1 224 ? 36.043 12.617 -19.608 1.00 82.62 224 LEU A N 1
ATOM 1792 C CA . LEU A 1 224 ? 37.479 12.744 -19.870 1.00 82.62 224 LEU A CA 1
ATOM 1793 C C . LEU A 1 224 ? 37.999 11.579 -20.731 1.00 82.62 224 LEU A C 1
ATOM 1795 O O . LEU A 1 224 ? 38.687 11.806 -21.723 1.00 82.62 224 LEU A O 1
ATOM 1799 N N . ILE A 1 225 ? 37.621 10.339 -20.405 1.00 86.44 225 ILE A N 1
ATOM 1800 C CA . ILE A 1 225 ? 37.995 9.137 -21.165 1.00 86.44 225 ILE A CA 1
ATOM 1801 C C . ILE A 1 225 ? 37.434 9.191 -22.590 1.00 86.44 225 ILE A C 1
ATOM 1803 O O . ILE A 1 225 ? 38.142 8.839 -23.535 1.00 86.44 225 ILE A O 1
ATOM 1807 N N . LEU A 1 226 ? 36.188 9.637 -22.774 1.00 83.06 226 LEU A N 1
ATOM 1808 C CA . LEU A 1 226 ? 35.588 9.790 -24.103 1.00 83.06 226 LEU A CA 1
ATOM 1809 C C . LEU A 1 226 ? 36.307 10.859 -24.936 1.00 83.06 226 LEU A C 1
ATOM 1811 O O . LEU A 1 226 ? 36.583 10.622 -26.113 1.00 83.06 226 LEU A O 1
ATOM 1815 N N . ILE A 1 227 ? 36.667 11.994 -24.327 1.00 80.88 227 ILE A N 1
ATOM 1816 C CA . ILE A 1 227 ? 37.455 13.050 -24.977 1.00 80.88 227 ILE A CA 1
ATOM 1817 C C . ILE A 1 227 ? 38.834 12.512 -25.373 1.00 80.88 227 ILE A C 1
ATOM 1819 O O . ILE A 1 227 ? 39.222 12.643 -26.533 1.00 80.88 227 ILE A O 1
ATOM 1823 N N . ILE A 1 228 ? 39.546 11.848 -24.456 1.00 80.00 228 ILE A N 1
ATOM 1824 C CA . ILE A 1 228 ? 40.864 11.251 -24.718 1.00 80.00 228 ILE A CA 1
ATOM 1825 C C . ILE A 1 228 ? 40.774 10.216 -25.844 1.00 80.00 228 ILE A C 1
ATOM 1827 O O . ILE A 1 228 ? 41.567 10.268 -26.780 1.00 80.00 228 ILE A O 1
ATOM 1831 N N . ARG A 1 229 ? 39.778 9.321 -25.823 1.00 77.50 229 ARG A N 1
ATOM 1832 C CA . ARG A 1 229 ? 39.534 8.364 -26.917 1.00 77.50 229 ARG A CA 1
ATOM 1833 C C . ARG A 1 229 ? 39.290 9.070 -28.250 1.00 77.50 229 ARG A C 1
ATOM 1835 O O . ARG A 1 229 ? 39.851 8.657 -29.262 1.00 77.50 229 ARG A O 1
ATOM 1842 N N . GLY A 1 230 ? 38.491 10.136 -28.255 1.00 80.69 230 GLY A N 1
ATOM 1843 C CA . GLY A 1 230 ? 38.247 10.952 -29.445 1.00 80.69 230 GLY A CA 1
ATOM 1844 C C . GLY A 1 230 ? 39.522 11.610 -29.982 1.00 80.69 230 GLY A C 1
ATOM 1845 O O . GLY A 1 230 ? 39.752 11.603 -31.191 1.00 80.69 230 GLY A O 1
ATOM 1846 N N . LEU A 1 231 ? 40.378 12.128 -29.097 1.00 75.56 231 LEU A N 1
ATOM 1847 C CA . LEU A 1 231 ? 41.662 12.737 -29.454 1.00 75.56 231 LEU A CA 1
ATOM 1848 C C . LEU A 1 231 ? 42.666 11.705 -29.985 1.00 75.56 231 LEU A C 1
ATOM 1850 O O . LEU A 1 231 ? 43.263 11.942 -31.034 1.00 75.56 231 LEU A O 1
ATOM 1854 N N . ILE A 1 232 ? 42.803 10.548 -29.327 1.00 74.38 232 ILE A N 1
ATOM 1855 C CA . ILE A 1 232 ? 43.657 9.437 -29.784 1.00 74.38 232 ILE A CA 1
ATOM 1856 C C . ILE A 1 232 ? 43.221 8.973 -31.174 1.00 74.38 232 ILE A C 1
ATOM 1858 O O . ILE A 1 232 ? 44.058 8.792 -32.056 1.00 74.38 232 ILE A O 1
ATOM 1862 N N . ARG A 1 233 ? 41.910 8.832 -31.405 1.00 75.00 233 ARG A N 1
ATOM 1863 C CA . ARG A 1 233 ? 41.382 8.437 -32.713 1.00 75.00 233 ARG A CA 1
ATOM 1864 C C . ARG A 1 233 ? 41.748 9.450 -33.804 1.00 75.00 233 ARG A C 1
ATOM 1866 O O . ARG A 1 233 ? 42.279 9.050 -34.834 1.00 75.00 233 ARG A O 1
ATOM 1873 N N . ARG A 1 234 ? 41.553 10.753 -33.557 1.00 74.19 234 ARG A N 1
ATOM 1874 C CA . ARG A 1 234 ? 41.948 11.818 -34.504 1.00 74.19 234 ARG A CA 1
ATOM 1875 C C . ARG A 1 234 ? 43.458 11.860 -34.746 1.00 74.19 234 ARG A C 1
ATOM 1877 O O . ARG A 1 234 ? 43.894 12.180 -35.849 1.00 74.19 234 ARG A O 1
ATOM 1884 N N . TRP A 1 235 ? 44.263 11.572 -33.726 1.00 73.81 235 TRP A N 1
ATOM 1885 C CA . TRP A 1 235 ? 45.718 11.528 -33.855 1.00 73.81 235 TRP A CA 1
ATOM 1886 C C . TRP A 1 235 ? 46.176 10.341 -34.707 1.00 73.81 235 TRP A C 1
ATOM 1888 O O . TRP A 1 235 ? 46.986 10.523 -35.613 1.00 73.81 235 TRP A O 1
ATOM 1898 N N . ASN A 1 236 ? 45.585 9.162 -34.498 1.00 75.62 236 ASN A N 1
ATOM 1899 C CA . ASN A 1 236 ? 45.834 7.986 -35.330 1.00 75.62 236 ASN A CA 1
ATOM 1900 C C . ASN A 1 236 ? 45.383 8.196 -36.779 1.00 75.62 236 ASN A C 1
ATOM 1902 O O . ASN A 1 236 ? 46.122 7.829 -37.684 1.00 75.62 236 ASN A O 1
ATOM 1906 N N . GLU A 1 237 ? 44.239 8.844 -37.019 1.00 74.81 237 GLU A N 1
ATOM 1907 C CA . GLU A 1 237 ? 43.787 9.202 -38.374 1.00 74.81 237 GLU A CA 1
ATOM 1908 C C . GLU A 1 237 ? 44.784 10.155 -39.069 1.00 74.81 237 GLU A C 1
ATOM 1910 O O . GLU A 1 237 ? 45.165 9.920 -40.216 1.00 74.81 237 GLU A O 1
ATOM 1915 N N . LYS A 1 238 ? 45.297 11.182 -38.369 1.00 68.50 238 LYS A N 1
ATOM 1916 C CA . LYS A 1 238 ? 46.326 12.096 -38.910 1.00 68.50 238 LYS A CA 1
ATOM 1917 C C . LYS A 1 238 ? 47.671 11.411 -39.168 1.00 68.50 238 LYS A C 1
ATOM 1919 O O . LYS A 1 238 ? 48.322 11.704 -40.170 1.00 68.50 238 LYS A O 1
ATOM 1924 N N . ASN A 1 239 ? 48.098 10.515 -38.280 1.00 65.62 239 ASN A N 1
ATOM 1925 C CA . ASN A 1 239 ? 49.347 9.770 -38.443 1.00 65.62 239 ASN A CA 1
ATOM 1926 C C . ASN A 1 239 ? 49.237 8.720 -39.554 1.00 65.62 239 ASN A C 1
ATOM 1928 O O . ASN A 1 239 ? 50.176 8.574 -40.326 1.00 65.62 239 ASN A O 1
ATOM 1932 N N . ALA A 1 240 ? 48.092 8.047 -39.690 1.00 61.75 240 ALA A N 1
ATOM 1933 C CA . ALA A 1 240 ? 47.818 7.140 -40.803 1.00 61.75 240 ALA A CA 1
ATOM 1934 C C . ALA A 1 240 ? 47.857 7.881 -42.150 1.00 61.75 240 ALA A C 1
ATOM 1936 O O . ALA A 1 240 ? 48.481 7.405 -43.096 1.00 61.75 240 ALA A O 1
ATOM 1937 N N . LEU A 1 241 ? 47.288 9.093 -42.213 1.00 61.66 241 LEU A N 1
ATOM 1938 C CA . LEU A 1 241 ? 47.408 9.981 -43.374 1.00 61.66 241 LEU A CA 1
ATOM 1939 C C . LEU A 1 241 ? 48.871 10.341 -43.676 1.00 61.66 241 LEU A C 1
ATOM 1941 O O . LEU A 1 241 ? 49.301 10.193 -44.818 1.00 61.66 241 LEU A O 1
ATOM 1945 N N . ARG A 1 242 ? 49.668 10.721 -42.669 1.00 65.44 242 ARG A N 1
ATOM 1946 C CA . ARG A 1 242 ? 51.107 10.995 -42.855 1.00 65.44 242 ARG A CA 1
ATOM 1947 C C . ARG A 1 242 ? 51.893 9.776 -43.340 1.00 65.44 242 ARG A C 1
ATOM 1949 O O . ARG A 1 242 ? 52.710 9.915 -44.242 1.00 65.44 242 ARG A O 1
ATOM 1956 N N . TRP A 1 243 ? 51.634 8.587 -42.799 1.00 56.41 243 TRP A N 1
ATOM 1957 C CA . TRP A 1 243 ? 52.295 7.356 -43.242 1.00 56.41 243 TRP A CA 1
ATOM 1958 C C . TRP A 1 243 ? 51.898 6.955 -44.661 1.00 56.41 243 TRP A C 1
ATOM 1960 O O . TRP A 1 243 ? 52.763 6.547 -45.429 1.00 56.41 243 TRP A O 1
ATOM 1970 N N . SER A 1 244 ? 50.630 7.135 -45.045 1.00 63.31 244 SER A N 1
ATOM 1971 C CA . SER A 1 244 ? 50.191 6.911 -46.428 1.00 63.31 244 SER A CA 1
ATOM 1972 C C . SER A 1 244 ? 50.865 7.872 -47.411 1.00 63.31 244 SER A C 1
ATOM 1974 O O . SER A 1 244 ? 51.276 7.442 -48.482 1.00 63.31 244 SER A O 1
ATOM 1976 N N . GLN A 1 245 ? 51.070 9.137 -47.027 1.00 68.31 245 GLN A N 1
ATOM 1977 C CA . GLN A 1 245 ? 51.811 10.111 -47.830 1.00 68.31 245 GLN A CA 1
ATOM 1978 C C . GLN A 1 245 ? 53.292 9.740 -47.945 1.00 68.31 245 GLN A C 1
ATOM 1980 O O . GLN A 1 245 ? 53.833 9.777 -49.041 1.00 68.31 245 GLN A O 1
ATOM 1985 N N . VAL A 1 246 ? 53.938 9.319 -46.852 1.00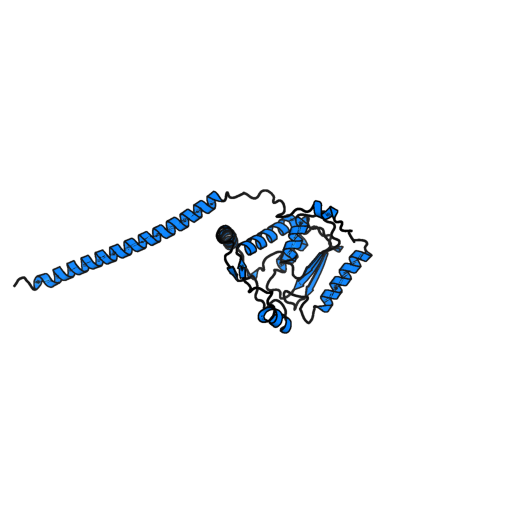 65.75 246 VAL A N 1
ATOM 1986 C CA . VAL A 1 246 ? 55.332 8.839 -46.874 1.00 65.75 246 VAL A CA 1
ATOM 1987 C C . VAL A 1 246 ? 55.478 7.600 -47.763 1.00 65.75 246 VAL A C 1
ATOM 1989 O O . VAL A 1 246 ? 56.369 7.562 -48.606 1.00 65.75 246 VAL A O 1
ATOM 1992 N N . LEU A 1 247 ? 54.582 6.618 -47.639 1.00 64.31 247 LEU A N 1
ATOM 1993 C CA . LEU A 1 247 ? 54.572 5.420 -48.485 1.00 64.31 247 LEU A CA 1
ATOM 1994 C C . LEU A 1 247 ? 54.317 5.756 -49.957 1.00 64.31 247 LEU A C 1
ATOM 1996 O O . LEU A 1 247 ? 54.989 5.211 -50.824 1.00 64.31 247 LEU A O 1
ATOM 2000 N N . PHE A 1 248 ? 53.393 6.672 -50.250 1.00 71.25 248 PHE A N 1
ATOM 2001 C CA . PHE A 1 248 ? 53.127 7.132 -51.612 1.00 71.25 248 PHE A CA 1
ATOM 2002 C C . PHE A 1 248 ? 54.352 7.836 -52.215 1.00 71.25 248 PHE A C 1
ATOM 2004 O O . PHE A 1 248 ? 54.744 7.520 -53.334 1.00 71.25 248 PHE A O 1
ATOM 2011 N N . THR A 1 249 ? 55.024 8.704 -51.453 1.00 69.88 249 THR A N 1
ATOM 2012 C CA . THR A 1 249 ? 56.268 9.362 -51.879 1.00 69.88 249 THR A CA 1
ATOM 2013 C C . THR A 1 249 ? 57.390 8.350 -52.127 1.00 69.88 249 THR A C 1
ATOM 2015 O O . THR A 1 249 ? 58.055 8.434 -53.154 1.00 69.88 249 THR A O 1
ATOM 2018 N N . ILE A 1 250 ? 57.567 7.355 -51.249 1.00 66.62 250 ILE A N 1
ATOM 2019 C CA . ILE A 1 250 ? 58.569 6.285 -51.418 1.00 66.62 250 ILE A CA 1
ATOM 2020 C C . ILE A 1 250 ? 58.251 5.405 -52.635 1.00 66.62 250 ILE A C 1
ATOM 2022 O O . ILE A 1 250 ? 59.157 5.051 -53.381 1.00 66.62 250 ILE A O 1
ATOM 2026 N N . MET A 1 251 ? 56.980 5.069 -52.873 1.00 69.81 251 MET A N 1
ATOM 2027 C CA . MET A 1 251 ? 56.571 4.241 -54.016 1.00 69.81 251 MET A CA 1
ATOM 2028 C C . MET A 1 251 ? 56.670 4.970 -55.362 1.00 69.81 251 MET A C 1
ATOM 2030 O O . MET A 1 251 ? 56.805 4.322 -56.398 1.00 69.81 251 MET A O 1
ATOM 2034 N N . ILE A 1 252 ? 56.605 6.303 -55.367 1.00 72.44 252 ILE A N 1
ATOM 2035 C CA . ILE A 1 252 ? 56.720 7.126 -56.581 1.00 72.44 252 ILE A CA 1
ATOM 2036 C C . ILE A 1 252 ? 58.170 7.543 -56.858 1.00 72.44 252 ILE A C 1
ATOM 2038 O O . ILE A 1 252 ? 58.523 7.781 -58.012 1.00 72.44 252 ILE A O 1
ATOM 2042 N N . TRP A 1 253 ? 59.029 7.554 -55.837 1.00 51.22 253 TRP A N 1
ATOM 2043 C CA . TRP A 1 253 ? 60.458 7.875 -55.935 1.00 51.22 253 TRP A CA 1
ATOM 2044 C C . TRP A 1 253 ? 61.217 7.153 -57.074 1.00 51.22 253 TRP A C 1
ATOM 2046 O O . TRP A 1 253 ? 62.002 7.811 -57.756 1.00 51.22 253 TRP A O 1
ATOM 2056 N N . PRO A 1 254 ? 60.972 5.861 -57.389 1.00 54.97 254 PRO A N 1
ATOM 2057 C CA . PRO A 1 254 ? 61.686 5.170 -58.466 1.00 54.97 254 PRO A CA 1
ATOM 2058 C C . PRO A 1 254 ? 61.294 5.626 -59.878 1.00 54.97 254 PRO A C 1
ATOM 2060 O O . PRO A 1 254 ? 61.991 5.294 -60.829 1.00 54.97 254 PRO A O 1
ATOM 2063 N N . LYS A 1 255 ? 60.188 6.368 -60.045 1.00 56.38 255 LYS A N 1
ATOM 2064 C CA . LYS A 1 255 ? 59.742 6.863 -61.360 1.00 56.38 255 LYS A CA 1
ATOM 2065 C C . LYS A 1 255 ? 60.390 8.186 -61.783 1.00 56.38 255 LYS A C 1
ATOM 2067 O O . LYS A 1 255 ? 60.187 8.594 -62.919 1.00 56.38 255 LYS A O 1
ATOM 2072 N N . TYR A 1 256 ? 61.149 8.838 -60.902 1.00 53.56 256 TYR A N 1
ATOM 2073 C CA . TYR A 1 256 ? 61.752 10.156 -61.150 1.00 53.56 256 TYR A CA 1
ATOM 2074 C C . TYR A 1 256 ? 63.295 10.154 -61.093 1.00 53.56 256 TYR A C 1
ATOM 2076 O O . TYR A 1 256 ? 63.898 11.219 -61.029 1.00 53.56 256 TYR A O 1
ATOM 2084 N N . ILE A 1 257 ? 63.938 8.975 -61.111 1.00 52.81 257 ILE A N 1
ATOM 2085 C CA . ILE A 1 257 ? 65.411 8.808 -61.180 1.00 52.81 257 ILE A CA 1
ATOM 2086 C C . ILE A 1 257 ? 65.820 8.182 -62.532 1.00 52.81 257 ILE A C 1
ATOM 2088 O O . ILE A 1 257 ? 66.655 7.288 -62.615 1.00 52.81 257 ILE A O 1
ATOM 2092 N N . GLN A 1 258 ? 65.208 8.643 -63.619 1.00 45.91 258 GLN A N 1
ATOM 2093 C CA . GLN A 1 258 ? 65.699 8.458 -64.991 1.00 45.91 258 GLN A CA 1
ATOM 2094 C C . GLN A 1 258 ? 65.812 9.832 -65.637 1.00 45.91 258 GLN A C 1
ATOM 2096 O O . GLN A 1 258 ? 66.784 10.024 -66.395 1.00 45.91 258 GLN A O 1
#

Radius of gyration: 29.4 Å; Cα contacts (8 Å, |Δi|>4): 306; chains: 1; bounding box: 88×36×86 Å

Mean predicted aligned error: 10.3 Å

Solvent-accessible surface area (backbone atoms only — not comparable to full-atom values): 14312 Å² total; per-residue (Å²): 95,72,47,35,54,51,48,40,47,38,46,44,31,58,85,59,58,56,50,61,45,81,30,72,48,41,40,48,31,73,29,75,90,68,64,76,46,74,67,55,50,50,50,41,52,50,42,26,72,80,39,32,78,42,77,33,82,40,80,54,64,72,80,46,34,34,83,32,62,66,59,46,47,41,54,75,74,65,36,85,86,54,72,75,66,59,36,32,31,34,56,54,40,50,52,53,52,46,27,53,50,40,58,78,41,20,53,52,34,52,56,32,32,40,37,39,39,37,56,56,35,71,57,36,16,68,64,34,38,51,55,41,63,73,52,28,41,39,55,68,96,44,52,46,80,45,76,37,69,89,28,23,44,38,44,79,58,22,82,90,40,27,65,58,53,51,50,55,50,50,53,50,54,48,56,35,52,79,68,65,48,66,44,83,72,52,83,71,60,62,78,73,59,59,81,81,78,60,88,68,77,85,67,86,74,73,56,67,67,57,63,50,50,54,47,55,49,49,53,50,51,52,50,49,52,51,52,50,52,53,49,53,50,54,49,51,53,54,48,52,52,52,50,51,50,52,51,49,53,61,71,49,51,78,77,74,80,124

Organism: NCBI:txid197538

InterPro domains:
  IPR022742 Alpha/beta hydrolase domain-containing protein 17C-like [PF12146] (1-160)
  IPR029058 Alpha/Beta hydrolase fold [G3DSA:3.40.50.1820] (1-176)
  IPR029058 Alpha/Beta hydrolase fold [SSF53474] (1-172)

pLDDT: mean 84.81, std 13.28, range [43.69, 98.62]